Protein AF-A0A376P208-F1 (afdb_monomer)

Solvent-accessible surface area (backbone atoms only — not comparable to full-atom values): 10868 Å² total; per-residue (Å²): 115,68,73,57,64,69,42,34,62,59,50,46,54,49,55,78,73,47,80,92,66,58,23,68,61,49,46,53,47,36,65,74,56,31,66,88,78,53,84,79,88,70,86,62,59,67,69,61,49,51,53,49,56,53,51,36,70,70,42,59,77,51,67,68,76,60,43,65,90,49,58,67,72,58,40,51,55,42,50,53,48,51,52,49,48,54,48,31,58,74,77,42,53,86,48,43,67,65,61,67,67,51,94,70,92,76,79,82,62,84,29,73,69,35,52,54,50,47,45,51,54,34,43,74,70,67,42,42,56,74,91,46,49,66,56,27,52,53,43,24,71,75,36,75,85,40,65,64,36,51,50,41,31,54,46,31,39,39,48,59,68,44,43,78,85,38,46,68,61,53,52,51,50,42,69,76,54,52,78,81,76,77,78,125

Secondary structure (DSSP, 8-state):
-HHHHHHHHHHHHHHHH-TT--HHHHHHHHHHHTTTTSPP-SSS-HHHHHHHHHHHHH--SS-GGGGTTS-HHHHHHHHHHHHHHHHHHHH-GGGHHHHHTS-------S-HHHHHHHHHHHHHTT---GGGHHHHHHHHHH-TT-HHHHHHHHHHHIIIIITTTTHHHHHHHHHHS-GGGS--

InterPro domains:
  IPR059986 DjlB/C, second domain [PF27158] (1-58)

Organism: Escherichia coli (NCBI:txid562)

Foldseek 3Di:
DVVLLVCLVVVVVVVLPDAPDFLVVVVVSCVVSVLPNDDDPPSDDPVSSVVVVVVSVVGALFDLVLCPVDPPVLSRVQSVLSVVLVVCVVPPLVCNVVSVVPPDDHDDRPGLSNLLVCLVSCLVVLAADPVSLVVLVVQCVVCVVDPSSVVSNQSNCVNVVVVVVCVVVVVVVCVVPPPVVPPD

Mean predicted aligned error: 6.66 Å

pLDDT: mean 88.18, std 10.85, range [30.14, 96.38]

Nearest PDB structures (foldseek):
  4abn-assembly1_A  TM=3.970E-01  e=8.797E+00  Mus musculus
  7pua-assembly1_F2  TM=3.066E-01  e=9.280E+00  Trypanosoma brucei brucei

Radius of gyration: 20.9 Å; Cα contacts (8 Å, |Δi|>4): 126; chains: 1; bounding box: 46×44×60 Å

Sequence (184 aa):
MEDIDELRWSLCTIAMNTAHLSFECVVLLAERLRWLQEENTGEIDEEELESFLYAIAKGNVFNFQTILHLPVAVQNDTIDFYQMFARIWSSHPEWLTLYLAQHRAVIIPDDAKLHRNLLRWYSASRMGIPDLLDYARSWREAEPDNEDARYYEYAQRVYCGEGESLLAELCDYWREYPSTRRML

Structure (mmCIF, N/CA/C/O backbone):
data_AF-A0A376P208-F1
#
_entry.id   AF-A0A376P208-F1
#
loop_
_atom_site.group_PDB
_atom_site.id
_atom_site.type_symbol
_atom_site.label_atom_id
_atom_site.label_alt_id
_atom_site.label_comp_id
_atom_site.label_asym_id
_atom_site.label_entity_id
_atom_site.label_seq_id
_atom_site.pdbx_PDB_ins_code
_atom_site.Cartn_x
_atom_site.Cartn_y
_atom_site.Cartn_z
_atom_site.occupancy
_atom_site.B_iso_or_equiv
_atom_site.auth_seq_id
_atom_site.auth_comp_id
_atom_site.auth_asym_id
_atom_site.auth_atom_id
_atom_site.pdbx_PDB_model_num
ATOM 1 N N . MET A 1 1 ? -27.957 3.290 26.872 1.00 58.00 1 MET A N 1
ATOM 2 C CA . MET A 1 1 ? -27.159 4.416 26.337 1.00 58.00 1 MET A CA 1
ATOM 3 C C . MET A 1 1 ? -25.967 4.662 27.254 1.00 58.00 1 MET A C 1
ATOM 5 O O . MET A 1 1 ? -24.895 4.835 26.709 1.00 58.00 1 MET A O 1
ATOM 9 N N . GLU A 1 2 ? -26.121 4.500 28.580 1.00 60.69 2 GLU A N 1
ATOM 10 C CA . GLU A 1 2 ? -25.008 4.405 29.554 1.00 60.69 2 GLU A CA 1
ATOM 11 C C . GLU A 1 2 ? -23.961 3.325 29.212 1.00 60.69 2 GLU A C 1
ATOM 13 O O . GLU A 1 2 ? -22.779 3.638 29.179 1.00 60.69 2 GLU A O 1
ATOM 18 N N . ASP A 1 3 ? -24.363 2.106 28.823 1.00 62.97 3 ASP A N 1
ATOM 19 C CA . ASP A 1 3 ? -23.399 1.030 28.495 1.00 62.97 3 ASP A CA 1
ATOM 20 C C . ASP A 1 3 ? -22.423 1.369 27.344 1.00 62.97 3 ASP A C 1
ATOM 22 O O . ASP A 1 3 ? -21.340 0.797 27.240 1.00 62.97 3 ASP A O 1
ATOM 26 N N . ILE A 1 4 ? -22.807 2.279 26.437 1.00 68.81 4 ILE A N 1
ATOM 27 C CA . ILE A 1 4 ? -21.959 2.702 25.307 1.00 68.81 4 ILE A CA 1
ATOM 28 C C . ILE A 1 4 ? -20.931 3.741 25.767 1.00 68.81 4 ILE A C 1
ATOM 30 O O . ILE A 1 4 ? -19.808 3.741 25.264 1.00 68.81 4 ILE A O 1
ATOM 34 N N . ASP A 1 5 ? -21.298 4.596 26.724 1.00 69.69 5 ASP A N 1
ATOM 35 C CA . ASP A 1 5 ? -20.376 5.560 27.325 1.00 69.69 5 ASP A CA 1
ATOM 36 C C . ASP A 1 5 ? -19.294 4.838 28.140 1.00 69.69 5 ASP A C 1
ATOM 38 O O . ASP A 1 5 ? -18.122 5.188 28.023 1.00 69.69 5 ASP A O 1
ATOM 42 N N . GLU A 1 6 ? -19.654 3.771 28.865 1.00 77.06 6 GLU A N 1
ATOM 43 C CA . GLU A 1 6 ? -18.699 2.945 29.625 1.00 77.06 6 GLU A CA 1
ATOM 44 C C . GLU A 1 6 ? -17.670 2.233 28.729 1.00 77.06 6 GLU A C 1
ATOM 46 O O . GLU A 1 6 ? -16.514 2.038 29.109 1.00 77.06 6 GLU A O 1
ATOM 51 N N . LEU A 1 7 ? -18.071 1.837 27.518 1.00 85.06 7 LEU A N 1
ATOM 52 C CA . LEU A 1 7 ? -17.200 1.101 26.600 1.00 85.06 7 LEU A CA 1
ATOM 53 C C . LEU A 1 7 ? -16.399 2.002 25.648 1.00 85.06 7 LEU A C 1
ATOM 55 O O . LEU A 1 7 ? -15.516 1.505 24.950 1.00 85.06 7 LEU A O 1
ATOM 59 N N . ARG A 1 8 ? -16.671 3.313 25.603 1.00 88.94 8 ARG A N 1
ATOM 60 C CA . ARG A 1 8 ? -16.064 4.245 24.637 1.00 88.94 8 ARG A CA 1
ATOM 61 C C . ARG A 1 8 ? -14.540 4.207 24.675 1.00 88.94 8 ARG A C 1
ATOM 63 O O . ARG A 1 8 ? -13.906 3.906 23.660 1.00 88.94 8 ARG A O 1
ATOM 70 N N . TRP A 1 9 ? -13.974 4.544 25.829 1.00 89.69 9 TRP A N 1
ATOM 71 C CA . TRP A 1 9 ? -12.533 4.710 25.998 1.00 89.69 9 TRP A CA 1
ATOM 72 C C . TRP A 1 9 ? -11.829 3.366 26.154 1.00 89.69 9 TRP A C 1
ATOM 74 O O . TRP A 1 9 ? -10.757 3.176 25.588 1.00 89.69 9 TRP A O 1
ATOM 84 N N . SER A 1 10 ? -12.476 2.374 26.772 1.00 89.88 10 SER A N 1
ATOM 85 C CA . SER A 1 10 ? -11.935 1.010 26.832 1.00 89.88 10 SER A CA 1
ATOM 86 C C . SER A 1 10 ? -11.779 0.377 25.443 1.00 89.88 10 SER A C 1
ATOM 88 O O . SER A 1 10 ? -10.732 -0.203 25.150 1.00 89.88 10 SER A O 1
ATOM 90 N N . LEU A 1 11 ? -12.756 0.538 24.544 1.00 91.44 11 LEU A N 1
ATOM 91 C CA . LEU A 1 11 ? -12.635 0.087 23.154 1.00 91.44 11 LEU A CA 1
ATOM 92 C C . LEU A 1 11 ? -11.614 0.908 22.359 1.00 91.44 11 LEU A C 1
ATOM 94 O O . LEU A 1 11 ? -10.951 0.339 21.492 1.00 91.44 11 LEU A O 1
ATOM 98 N N . CYS A 1 12 ? -11.447 2.200 22.661 1.00 92.12 12 CYS A N 1
ATOM 99 C CA . CYS A 1 12 ? -10.387 3.021 22.069 1.00 92.12 12 CYS A CA 1
ATOM 100 C C . CYS A 1 12 ? -9.005 2.486 22.454 1.00 92.12 12 CYS A C 1
ATOM 102 O O . CYS A 1 12 ? -8.192 2.194 21.579 1.00 92.12 12 CYS A O 1
ATOM 104 N N . THR A 1 13 ? -8.776 2.236 23.743 1.00 91.38 13 THR A N 1
ATOM 105 C CA . THR A 1 13 ? -7.539 1.633 24.253 1.00 91.38 13 THR A CA 1
ATOM 106 C C . THR A 1 13 ? -7.279 0.268 23.621 1.00 91.38 13 THR A C 1
ATOM 108 O O . THR A 1 13 ? -6.153 -0.021 23.218 1.00 91.38 13 THR A O 1
ATOM 111 N N . ILE A 1 14 ? -8.303 -0.578 23.472 1.00 92.81 14 ILE A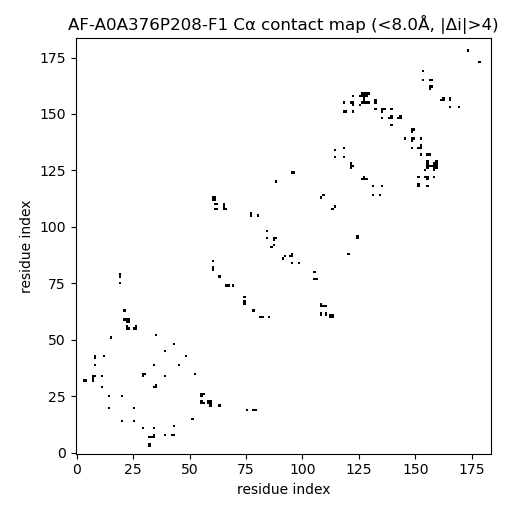 N 1
ATOM 112 C CA . ILE A 1 14 ? -8.154 -1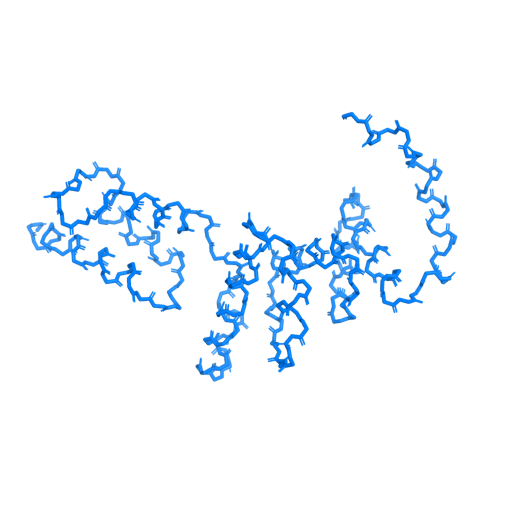.865 22.778 1.00 92.81 14 ILE A CA 1
ATOM 113 C C . ILE A 1 14 ? -7.754 -1.640 21.317 1.00 92.81 14 ILE A C 1
ATOM 115 O O . ILE A 1 14 ? -6.808 -2.270 20.849 1.00 92.81 14 ILE A O 1
ATOM 119 N N . ALA A 1 15 ? -8.424 -0.735 20.602 1.00 93.38 15 ALA A N 1
ATOM 120 C CA . ALA A 1 15 ? -8.127 -0.455 19.200 1.00 93.38 15 ALA A CA 1
ATOM 121 C C . ALA A 1 15 ? -6.699 0.085 19.001 1.00 93.38 15 ALA A C 1
ATOM 123 O O . ALA A 1 15 ? -6.013 -0.368 18.088 1.00 93.38 15 ALA A O 1
ATOM 124 N N . MET A 1 16 ? -6.227 0.975 19.881 1.00 91.69 16 MET A N 1
ATOM 125 C CA . MET A 1 16 ? -4.859 1.517 19.859 1.00 91.69 16 MET A CA 1
ATOM 126 C C . MET A 1 16 ? -3.788 0.437 20.053 1.00 91.69 16 MET A C 1
ATOM 128 O O . MET A 1 16 ? -2.702 0.529 19.487 1.00 91.69 16 MET A O 1
ATOM 132 N N . ASN A 1 17 ? -4.099 -0.602 20.831 1.00 90.69 17 ASN A N 1
ATOM 133 C CA . ASN A 1 17 ? -3.158 -1.667 21.181 1.00 90.69 17 ASN A CA 1
ATOM 134 C C . ASN A 1 17 ? -3.305 -2.936 20.328 1.00 90.69 17 ASN A C 1
ATOM 136 O O . ASN A 1 17 ? -2.573 -3.907 20.532 1.00 90.69 17 ASN A O 1
ATOM 140 N N . THR A 1 18 ? -4.245 -2.962 19.381 1.00 90.88 18 THR A N 1
ATOM 141 C CA . THR A 1 18 ? -4.492 -4.140 18.543 1.00 90.88 18 THR A CA 1
ATOM 142 C C . THR A 1 18 ? -3.807 -3.988 17.190 1.00 90.88 18 THR A C 1
ATOM 144 O O . THR A 1 18 ? -4.085 -3.066 16.426 1.00 90.88 18 THR A O 1
ATOM 147 N N . ALA A 1 19 ? -2.927 -4.936 16.869 1.00 87.25 19 ALA A N 1
ATOM 148 C CA . ALA A 1 19 ? -2.284 -5.010 15.563 1.00 87.25 19 ALA A CA 1
ATOM 149 C C . ALA A 1 19 ? -3.252 -5.507 14.471 1.00 87.25 19 ALA A C 1
ATOM 151 O O . ALA A 1 19 ? -4.254 -6.162 14.754 1.00 87.25 19 ALA A O 1
ATOM 152 N N . HIS A 1 20 ? -2.924 -5.208 13.210 1.00 88.19 20 HIS A N 1
ATOM 153 C CA . HIS A 1 20 ? -3.614 -5.733 12.018 1.00 88.19 20 HIS A CA 1
ATOM 154 C C . HIS A 1 20 ? -5.111 -5.380 11.908 1.00 88.19 20 HIS A C 1
ATOM 156 O O . HIS A 1 20 ? -5.851 -6.034 11.172 1.00 88.19 20 HIS A O 1
ATOM 162 N N . LEU A 1 21 ? -5.571 -4.322 12.584 1.00 87.69 21 LEU A N 1
ATOM 163 C CA . LEU A 1 21 ? -6.924 -3.796 12.392 1.00 87.69 21 LEU A CA 1
ATOM 164 C C . LEU A 1 21 ? -7.029 -2.988 11.098 1.00 87.69 21 LEU A C 1
ATOM 166 O O . LEU A 1 21 ? -6.190 -2.136 10.813 1.00 87.69 21 LEU A O 1
ATOM 170 N N . SER A 1 22 ? -8.111 -3.206 10.346 1.00 88.75 22 SER A N 1
ATOM 171 C CA . SER A 1 22 ? -8.463 -2.309 9.246 1.00 88.75 22 SER A CA 1
ATOM 172 C C . SER A 1 22 ? -8.861 -0.947 9.806 1.00 88.75 22 SER A C 1
ATOM 174 O O . SER A 1 22 ? -9.818 -0.846 10.578 1.00 88.75 22 SER A O 1
ATOM 176 N N . PHE A 1 23 ? -8.183 0.111 9.363 1.00 91.50 23 PHE A N 1
ATOM 177 C CA . PHE A 1 23 ? -8.507 1.479 9.762 1.00 91.50 23 PHE A CA 1
ATOM 178 C C . PHE A 1 23 ? -9.924 1.891 9.364 1.00 91.50 23 PHE A C 1
ATOM 180 O O . PHE A 1 23 ? -10.530 2.674 10.075 1.00 91.50 23 PHE A O 1
ATOM 187 N N . GLU A 1 24 ? -10.508 1.316 8.313 1.00 90.06 24 GLU A N 1
ATOM 188 C CA . GLU A 1 24 ? -11.918 1.551 7.964 1.00 90.06 24 GLU A CA 1
ATOM 189 C C . GLU A 1 24 ? -12.860 1.087 9.083 1.00 90.06 24 GLU A C 1
ATOM 191 O O . GLU A 1 24 ? -13.799 1.792 9.449 1.00 90.06 24 GLU A O 1
ATOM 196 N N . CYS A 1 25 ? -12.584 -0.077 9.679 1.00 90.88 25 CYS A N 1
ATOM 197 C CA . CYS A 1 25 ? -13.355 -0.576 10.815 1.00 90.88 25 CYS A CA 1
ATOM 198 C C . CYS A 1 25 ? -13.152 0.303 12.052 1.00 90.88 25 CYS A C 1
ATOM 200 O O . CYS A 1 25 ? -14.108 0.562 12.782 1.00 90.88 25 CYS A O 1
ATOM 202 N N . VAL A 1 26 ? -11.925 0.778 12.275 1.00 93.12 26 VAL A N 1
ATOM 203 C CA . VAL A 1 26 ? -11.610 1.652 13.411 1.00 93.12 26 VAL A CA 1
ATOM 204 C C . VAL A 1 26 ? -12.233 3.037 13.244 1.00 93.12 26 VAL A C 1
ATOM 206 O O . VAL A 1 26 ? -12.763 3.564 14.210 1.00 93.12 26 VAL A O 1
ATOM 209 N N . VAL A 1 27 ? -12.259 3.602 12.036 1.00 92.69 27 VAL A N 1
ATOM 210 C CA . VAL A 1 27 ? -12.950 4.866 11.738 1.00 92.69 27 VAL A CA 1
ATOM 211 C C . VAL A 1 27 ? -14.446 4.731 12.010 1.00 92.69 27 VAL A C 1
ATOM 213 O O . VAL A 1 27 ? -15.010 5.567 12.710 1.00 92.69 27 VAL A O 1
ATOM 216 N N . LEU A 1 28 ? -15.082 3.646 11.555 1.00 92.00 28 LEU A N 1
ATOM 217 C CA . LEU A 1 28 ? -16.490 3.383 11.872 1.00 92.00 28 LEU A CA 1
ATOM 218 C C . LEU A 1 28 ? -16.725 3.290 13.385 1.00 92.00 28 LEU A C 1
ATOM 220 O O . LEU A 1 28 ? -17.726 3.801 13.888 1.00 92.00 28 LEU A O 1
ATOM 224 N N . LEU A 1 29 ? -15.813 2.649 14.117 1.00 92.19 29 LEU A N 1
ATOM 225 C CA . LEU A 1 29 ? -15.883 2.563 15.572 1.00 92.19 29 LEU A CA 1
ATOM 226 C C . LEU A 1 29 ? -15.720 3.948 16.221 1.00 92.19 29 LEU A C 1
ATOM 228 O O . LEU A 1 29 ? -16.531 4.312 17.070 1.00 92.19 29 LEU A O 1
ATOM 232 N N . ALA A 1 30 ? -14.748 4.739 15.763 1.00 92.00 30 ALA A N 1
ATOM 233 C CA . ALA A 1 30 ? -14.466 6.091 16.234 1.00 92.00 30 ALA A CA 1
ATOM 234 C C . ALA A 1 30 ? -15.650 7.040 16.025 1.00 92.00 30 ALA A C 1
ATOM 236 O O . ALA A 1 30 ? -16.000 7.800 16.925 1.00 92.00 30 ALA A O 1
ATOM 237 N N . GLU A 1 31 ? -16.312 6.967 14.868 1.00 91.38 31 GLU A N 1
ATOM 238 C CA . GLU A 1 31 ? -17.515 7.744 14.565 1.00 91.38 31 GLU A CA 1
ATOM 239 C C . GLU A 1 31 ? -18.691 7.342 15.459 1.00 91.38 31 GLU A C 1
ATOM 241 O O . GLU A 1 31 ? -19.412 8.194 15.981 1.00 91.38 31 GLU A O 1
ATOM 246 N N . ARG A 1 32 ? -18.898 6.034 15.653 1.00 90.75 32 ARG A N 1
ATOM 247 C CA . ARG A 1 32 ? -20.017 5.509 16.450 1.00 90.75 32 ARG A CA 1
ATOM 248 C C . ARG A 1 32 ? -19.848 5.777 17.937 1.00 90.75 32 ARG A C 1
ATOM 250 O O . ARG A 1 32 ? -20.842 6.051 18.606 1.00 90.75 32 ARG A O 1
ATOM 257 N N . LEU A 1 33 ? -18.615 5.716 18.431 1.00 90.69 33 LEU A N 1
ATOM 258 C CA . LEU A 1 33 ? -18.261 5.997 19.819 1.00 90.69 33 LEU A CA 1
ATOM 259 C C . LEU A 1 33 ? -17.903 7.465 20.059 1.00 90.69 33 LEU A C 1
ATOM 261 O O . LEU A 1 33 ? -17.729 7.846 21.208 1.00 90.69 33 LEU A O 1
ATOM 265 N N . ARG A 1 34 ? -17.867 8.297 19.015 1.00 90.00 34 ARG A N 1
ATOM 266 C CA . ARG A 1 34 ? -17.609 9.741 19.084 1.00 90.00 34 ARG A CA 1
ATOM 267 C C . ARG A 1 34 ? -16.262 10.131 19.698 1.00 90.00 34 ARG A C 1
ATOM 269 O O . ARG A 1 34 ? -16.174 11.116 20.425 1.00 90.00 34 ARG A O 1
ATOM 276 N N . TRP A 1 35 ? -15.198 9.396 19.375 1.00 90.69 35 TRP A N 1
ATOM 277 C CA . TRP A 1 35 ? -13.853 9.661 19.914 1.00 90.69 35 TRP A CA 1
ATOM 278 C C . TRP A 1 35 ? -13.300 11.054 19.563 1.00 90.69 35 TRP A C 1
ATOM 280 O O . TRP A 1 35 ? -12.426 11.543 20.262 1.00 90.69 35 TRP A O 1
ATOM 290 N N . LEU A 1 36 ? -13.809 11.695 18.501 1.00 81.81 36 LEU A N 1
ATOM 291 C CA . LEU A 1 36 ? -13.425 13.055 18.091 1.00 81.81 36 LEU A CA 1
ATOM 292 C C . LEU A 1 36 ? -14.277 14.164 18.725 1.00 81.81 36 LEU A C 1
ATOM 294 O O . LEU A 1 36 ? -13.884 15.325 18.667 1.00 81.81 36 LEU A O 1
ATOM 298 N N . GLN A 1 37 ? -15.480 13.849 19.217 1.00 79.56 37 GLN A N 1
ATOM 299 C CA . GLN A 1 37 ? -16.433 14.865 19.685 1.00 79.56 37 GLN A CA 1
ATOM 300 C C . GLN A 1 37 ? -16.562 14.931 21.206 1.00 79.56 37 GLN A C 1
ATOM 302 O O . GLN A 1 37 ? -16.989 15.963 21.716 1.00 79.56 37 GLN A O 1
ATOM 307 N N . GLU A 1 38 ? -16.243 13.850 21.913 1.00 77.50 38 GLU A N 1
ATOM 308 C CA . GLU A 1 38 ? -16.326 13.791 23.372 1.00 77.50 38 GLU A CA 1
ATOM 309 C C . GLU A 1 38 ? -14.960 14.087 23.997 1.00 77.50 38 GLU A C 1
ATOM 311 O O . GLU A 1 38 ? -13.937 13.592 23.522 1.00 77.50 38 GLU A O 1
ATOM 316 N N . GLU A 1 39 ? -14.946 14.877 25.075 1.00 74.44 39 GLU A N 1
ATOM 317 C CA . GLU A 1 39 ? -13.720 15.133 25.832 1.00 74.44 39 GLU A CA 1
ATOM 318 C C . GLU A 1 39 ? -13.210 13.830 26.451 1.00 74.44 39 GLU A C 1
ATOM 320 O O . GLU A 1 39 ? -13.932 13.113 27.152 1.00 74.44 39 GLU A O 1
ATOM 325 N N . ASN A 1 40 ? -11.940 13.535 26.186 1.00 73.31 40 ASN A N 1
ATOM 326 C CA . ASN A 1 40 ? -11.231 12.455 26.844 1.00 73.31 40 ASN A CA 1
ATOM 327 C C . ASN A 1 40 ? -11.220 12.716 28.356 1.00 73.31 40 ASN A C 1
ATOM 329 O O . ASN A 1 40 ? -10.717 13.734 28.827 1.00 73.31 40 ASN A O 1
ATOM 333 N N . THR A 1 41 ? -11.764 11.778 29.128 1.00 74.75 41 THR A N 1
ATOM 334 C CA . THR A 1 41 ? -11.917 11.863 30.590 1.00 74.75 41 THR A CA 1
ATOM 335 C C . THR A 1 41 ? -10.597 11.681 31.353 1.00 74.75 41 THR A C 1
ATOM 337 O O . THR A 1 41 ? -10.606 11.503 32.571 1.00 74.75 41 THR A O 1
ATOM 340 N N . GLY A 1 42 ? -9.457 11.738 30.654 1.00 74.12 42 GLY A N 1
ATOM 341 C CA . GLY A 1 42 ? -8.118 11.479 31.185 1.00 74.12 42 GLY A CA 1
ATOM 342 C C . GLY A 1 42 ? -7.745 9.994 31.213 1.00 74.12 42 GLY A C 1
ATOM 343 O O . GLY A 1 42 ? -6.801 9.621 31.905 1.00 74.12 42 GLY A O 1
ATOM 344 N N . GLU A 1 43 ? -8.489 9.140 30.500 1.00 78.12 43 GLU A N 1
ATOM 345 C CA . GLU A 1 43 ? -8.227 7.694 30.427 1.00 78.12 43 GLU A CA 1
ATOM 346 C C . GLU A 1 43 ? -7.106 7.338 29.446 1.00 78.12 43 GLU A C 1
ATOM 348 O O . GLU A 1 43 ? -6.439 6.316 29.613 1.00 78.12 43 GLU A O 1
ATOM 353 N N . ILE A 1 44 ? -6.900 8.180 28.434 1.00 84.94 44 ILE A N 1
ATOM 354 C CA . ILE A 1 44 ? -5.896 8.005 27.380 1.00 84.94 44 ILE A CA 1
ATOM 355 C C . ILE A 1 44 ? -5.026 9.263 27.344 1.00 84.94 44 ILE A C 1
ATOM 357 O O . ILE A 1 44 ? -5.511 10.356 27.634 1.00 84.94 44 ILE A O 1
ATOM 361 N N . ASP A 1 45 ? -3.749 9.133 27.006 1.00 88.81 45 ASP A N 1
ATOM 362 C CA . ASP A 1 45 ? -2.918 10.302 26.728 1.00 88.81 45 ASP A CA 1
ATOM 363 C C . ASP A 1 45 ? -3.429 11.048 25.476 1.00 88.81 45 ASP A C 1
ATOM 365 O O . ASP A 1 45 ? -3.793 10.430 24.474 1.00 88.81 45 ASP A O 1
ATOM 369 N N . GLU A 1 46 ? -3.517 12.379 25.544 1.00 87.25 46 GLU A N 1
ATOM 370 C CA . GLU A 1 46 ? -4.113 13.192 24.473 1.00 87.25 46 GLU A CA 1
ATOM 371 C C . GLU A 1 46 ? -3.264 13.163 23.193 1.00 87.25 46 GLU A C 1
ATOM 373 O O . GLU A 1 46 ? -3.815 13.036 22.100 1.00 87.25 46 GLU A O 1
ATOM 378 N N . GLU A 1 47 ? -1.933 13.174 23.317 1.00 88.69 47 GLU A N 1
ATOM 379 C CA . GLU A 1 47 ? -1.019 13.102 22.172 1.00 88.69 47 GLU A CA 1
ATOM 380 C C . GLU A 1 47 ? -1.093 11.721 21.502 1.00 88.69 47 GLU A C 1
ATOM 382 O O . GLU A 1 47 ? -1.143 11.615 20.270 1.00 88.69 47 GLU A O 1
ATOM 387 N N . GLU A 1 48 ? -1.161 10.649 22.296 1.00 90.25 48 GLU A N 1
ATOM 388 C CA . GLU A 1 48 ? -1.360 9.293 21.776 1.00 90.25 48 GLU A CA 1
ATOM 389 C C . GLU A 1 48 ? -2.701 9.150 21.043 1.00 90.25 48 GLU A C 1
ATOM 391 O O . GLU A 1 48 ? -2.750 8.559 19.956 1.00 90.25 48 GLU A O 1
ATOM 396 N N . LEU A 1 49 ? -3.779 9.711 21.600 1.00 91.00 49 LEU A N 1
ATOM 397 C CA . LEU A 1 49 ? -5.104 9.689 20.986 1.00 91.00 49 LEU A CA 1
ATOM 398 C C . LEU A 1 49 ? -5.125 10.476 19.670 1.00 91.00 49 LEU A C 1
ATOM 400 O O . LEU A 1 49 ? -5.605 9.961 18.659 1.00 91.00 49 LEU A O 1
ATOM 404 N N . GLU A 1 50 ? -4.575 11.690 19.643 1.00 90.12 50 GLU A N 1
ATOM 405 C CA . GLU A 1 50 ? -4.487 12.506 18.427 1.00 90.12 50 GLU A CA 1
ATOM 406 C C . GLU A 1 50 ? -3.675 11.809 17.331 1.00 90.12 50 GLU A C 1
ATOM 408 O O . GLU A 1 50 ? -4.112 11.734 16.178 1.00 90.12 50 GLU A O 1
ATOM 413 N N . SER A 1 51 ? -2.518 11.244 17.686 1.00 89.81 51 SER A N 1
ATOM 414 C CA . SER A 1 51 ? -1.660 10.494 16.765 1.00 89.81 51 SER A CA 1
ATOM 415 C C . SER A 1 51 ? -2.385 9.281 16.179 1.00 89.81 51 SER A C 1
ATOM 417 O O . SER A 1 51 ? -2.336 9.036 14.967 1.00 89.81 51 SER A O 1
ATOM 419 N N . PHE A 1 52 ? -3.127 8.549 17.013 1.00 91.25 52 PHE A N 1
ATOM 420 C CA . PHE A 1 52 ? -3.933 7.413 16.584 1.00 91.25 52 PHE A CA 1
ATOM 421 C C . PHE A 1 52 ? -5.075 7.829 15.648 1.00 91.25 52 PHE A C 1
ATOM 423 O O . PHE A 1 52 ? -5.224 7.251 14.568 1.00 91.25 52 PHE A O 1
ATOM 430 N N . LEU A 1 53 ? -5.845 8.858 16.010 1.00 91.44 53 LEU A N 1
ATOM 431 C CA . LEU A 1 53 ? -6.943 9.379 15.191 1.00 91.44 53 LEU A CA 1
ATOM 432 C C . LEU A 1 53 ? -6.436 9.908 13.841 1.00 91.44 53 LEU A C 1
ATOM 434 O O . LEU A 1 53 ? -7.045 9.654 12.798 1.00 91.44 53 LEU A O 1
ATOM 438 N N . TYR A 1 54 ? -5.278 10.570 13.833 1.00 89.88 54 TYR A N 1
ATOM 439 C CA . TYR A 1 54 ? -4.606 10.991 12.608 1.00 89.88 54 TYR A CA 1
ATOM 440 C C . TYR A 1 54 ? -4.190 9.793 11.740 1.00 89.88 54 TYR A C 1
ATOM 442 O O . TYR A 1 54 ? -4.399 9.797 10.522 1.00 89.88 54 TYR A O 1
ATOM 450 N N . ALA A 1 55 ? -3.636 8.741 12.349 1.00 88.56 55 ALA A N 1
ATOM 451 C CA . ALA A 1 55 ? -3.217 7.537 11.638 1.00 88.56 55 ALA A CA 1
ATOM 452 C C . ALA A 1 55 ? -4.400 6.813 10.976 1.00 88.56 55 ALA A C 1
ATOM 454 O O . ALA A 1 55 ? -4.319 6.489 9.788 1.00 88.56 55 ALA A O 1
ATOM 455 N N . ILE A 1 56 ? -5.514 6.612 11.690 1.00 91.12 56 ILE A N 1
ATOM 456 C CA . ILE A 1 56 ? -6.696 5.945 11.120 1.00 91.12 56 ILE A CA 1
ATOM 457 C C . ILE A 1 56 ? -7.364 6.793 10.032 1.00 91.12 56 ILE A C 1
ATOM 459 O O . ILE A 1 56 ? -7.834 6.239 9.038 1.00 91.12 56 ILE A O 1
ATOM 463 N N . ALA A 1 57 ? -7.328 8.127 10.149 1.00 88.62 57 ALA A N 1
ATOM 464 C CA . ALA A 1 57 ? -7.847 9.043 9.132 1.00 88.62 57 ALA A CA 1
ATOM 465 C C . ALA A 1 57 ? -7.033 9.008 7.826 1.00 88.62 57 ALA A C 1
ATOM 467 O O . ALA A 1 57 ? -7.592 9.164 6.740 1.00 88.62 57 ALA A O 1
ATOM 468 N N . LYS A 1 58 ? -5.720 8.743 7.900 1.00 87.44 58 LYS A N 1
ATOM 469 C CA . LYS A 1 58 ? -4.870 8.505 6.715 1.00 87.44 58 LYS A CA 1
ATOM 470 C C . LYS A 1 58 ? -5.276 7.229 5.956 1.00 87.44 58 LYS A C 1
ATOM 472 O O . LYS A 1 58 ? -4.991 7.098 4.759 1.00 87.44 58 LYS A O 1
ATOM 477 N N . GLY A 1 59 ? -5.971 6.319 6.638 1.00 90.50 59 GLY A N 1
ATOM 478 C CA . GLY A 1 59 ? -6.485 5.068 6.099 1.00 90.50 59 GLY A CA 1
ATOM 479 C C . GLY A 1 59 ? -5.410 3.999 5.918 1.00 90.50 59 GLY A C 1
ATOM 480 O O . GLY A 1 59 ? -4.210 4.241 6.072 1.00 90.50 59 GLY A O 1
ATOM 481 N N . ASN A 1 60 ? -5.853 2.787 5.580 1.00 92.50 60 ASN A N 1
ATOM 482 C CA . ASN A 1 60 ? -4.943 1.671 5.345 1.00 92.50 60 ASN A CA 1
ATOM 483 C C . ASN A 1 60 ? -3.988 1.971 4.174 1.00 92.50 60 ASN A C 1
ATOM 485 O O . ASN A 1 60 ? -4.322 2.684 3.212 1.00 92.50 60 ASN A O 1
ATOM 489 N N . VAL A 1 61 ? -2.793 1.377 4.244 1.00 93.50 61 VAL A N 1
ATOM 490 C CA . VAL A 1 61 ? -1.792 1.453 3.168 1.00 93.50 61 VAL A CA 1
ATOM 491 C C . VAL A 1 61 ? -2.318 0.786 1.888 1.00 93.50 61 VAL A C 1
ATOM 493 O O . VAL A 1 61 ? -2.033 1.275 0.796 1.00 93.50 61 VAL A O 1
ATOM 496 N N . PHE A 1 62 ? -3.126 -0.268 2.037 1.00 95.75 62 PHE A N 1
ATOM 497 C CA . PHE A 1 62 ? -3.810 -1.002 0.970 1.00 95.75 62 PHE A CA 1
ATOM 498 C C . PHE A 1 62 ? -5.099 -1.655 1.498 1.00 95.75 62 PHE A C 1
ATOM 500 O O . PHE A 1 62 ? -5.288 -1.763 2.712 1.00 95.75 62 PHE A O 1
ATOM 507 N N . ASN A 1 63 ? -5.980 -2.112 0.609 1.00 94.44 63 ASN A N 1
ATOM 508 C CA . ASN A 1 63 ? -7.182 -2.859 0.971 1.00 94.44 63 ASN A CA 1
ATOM 509 C C . ASN A 1 63 ? -6.848 -4.286 1.450 1.00 94.44 63 ASN A C 1
ATOM 511 O O . ASN A 1 63 ? -6.484 -5.146 0.647 1.00 94.44 63 ASN A O 1
ATOM 515 N N . PHE A 1 64 ? -7.055 -4.583 2.738 1.00 94.00 64 PHE A N 1
ATOM 516 C CA . PHE A 1 64 ? -6.770 -5.907 3.318 1.00 94.00 64 PHE A CA 1
ATOM 517 C C . PHE A 1 64 ? -7.627 -7.042 2.734 1.00 94.00 64 PHE A C 1
ATOM 519 O O . PHE A 1 64 ? -7.242 -8.206 2.828 1.00 94.00 64 PHE A O 1
ATOM 526 N N . GLN A 1 65 ? -8.752 -6.746 2.074 1.00 93.81 65 GLN A N 1
ATOM 527 C CA . GLN A 1 65 ? -9.568 -7.778 1.423 1.00 93.81 65 GLN A CA 1
ATOM 528 C C . GLN A 1 65 ? -8.804 -8.530 0.326 1.00 93.81 65 GLN A C 1
ATOM 530 O O . GLN A 1 65 ? -9.052 -9.712 0.093 1.00 93.81 65 GLN A O 1
ATOM 535 N N . THR A 1 66 ? -7.832 -7.865 -0.299 1.00 95.69 66 THR A N 1
ATOM 536 C CA . THR A 1 66 ? -7.018 -8.408 -1.396 1.00 95.69 66 THR A CA 1
ATOM 537 C C . THR A 1 66 ? -6.121 -9.569 -0.954 1.00 95.69 66 THR A C 1
ATOM 539 O O . THR A 1 66 ? -5.722 -10.380 -1.783 1.00 95.69 66 THR A O 1
ATOM 542 N N . ILE A 1 67 ? -5.867 -9.715 0.352 1.00 96.19 67 ILE A N 1
ATOM 543 C CA . ILE A 1 67 ? -5.000 -10.754 0.930 1.00 96.19 67 ILE A CA 1
ATOM 544 C C . ILE A 1 67 ? -5.755 -11.793 1.774 1.00 96.19 67 ILE A C 1
ATOM 546 O O . ILE A 1 67 ? -5.137 -12.738 2.258 1.00 96.19 67 ILE A O 1
ATOM 550 N N . LEU A 1 68 ? -7.082 -11.687 1.928 1.00 94.94 68 LEU A N 1
ATOM 551 C CA . LEU A 1 68 ? -7.868 -12.576 2.809 1.00 94.94 68 LEU A CA 1
ATOM 552 C C . LEU A 1 68 ? -7.793 -14.063 2.440 1.00 94.94 68 LEU A C 1
ATOM 554 O O . LEU A 1 68 ? -8.030 -14.926 3.282 1.00 94.94 68 LEU A O 1
ATOM 558 N N . HIS A 1 69 ? -7.478 -14.363 1.182 1.00 95.12 69 HIS A N 1
ATOM 559 C CA . HIS A 1 69 ? -7.330 -15.726 0.680 1.00 95.12 69 HIS A CA 1
ATOM 560 C C . HIS A 1 69 ? -6.029 -16.409 1.148 1.00 95.12 69 HIS A C 1
ATOM 562 O O . HIS A 1 69 ? -5.867 -17.616 0.964 1.00 95.12 69 HIS A O 1
ATOM 568 N N . LEU A 1 70 ? -5.098 -15.658 1.741 1.00 96.12 70 LEU A N 1
ATOM 569 C CA . LEU A 1 70 ? -3.804 -16.149 2.211 1.00 96.12 70 LEU A CA 1
ATOM 570 C C . LEU A 1 70 ? -3.881 -16.676 3.654 1.00 96.12 70 LEU A C 1
ATOM 572 O O . LEU A 1 70 ? -4.791 -16.316 4.400 1.00 96.12 70 LEU A O 1
ATOM 576 N N . PRO A 1 71 ? -2.910 -17.486 4.114 1.00 96.38 71 PRO A N 1
ATOM 577 C CA . PRO A 1 71 ? -2.809 -17.850 5.527 1.00 96.38 71 PRO A CA 1
ATOM 578 C C . PRO A 1 71 ? -2.634 -16.616 6.424 1.00 96.38 71 PRO A C 1
ATOM 580 O O . PRO A 1 71 ? -1.887 -15.707 6.074 1.00 96.38 71 PRO A O 1
ATOM 583 N N . VAL A 1 72 ? -3.239 -16.616 7.618 1.00 94.81 72 VAL A N 1
ATOM 584 C CA . VAL A 1 72 ? -3.199 -15.475 8.563 1.00 94.81 72 VAL A CA 1
ATOM 585 C C . VAL A 1 72 ? -1.774 -14.990 8.850 1.00 94.81 72 VAL A C 1
ATOM 587 O O . VAL A 1 72 ? -1.522 -13.793 8.861 1.00 94.81 72 VAL A O 1
ATOM 590 N N . ALA A 1 73 ? -0.814 -15.906 9.012 1.00 93.69 73 ALA A N 1
ATOM 591 C CA . ALA A 1 73 ? 0.585 -15.533 9.233 1.00 93.69 73 ALA A CA 1
ATOM 592 C C . ALA A 1 73 ? 1.176 -14.716 8.067 1.00 93.69 73 ALA A C 1
ATOM 594 O O . ALA A 1 73 ? 1.937 -13.781 8.292 1.00 93.69 73 ALA A O 1
ATOM 595 N N . VAL A 1 74 ? 0.794 -15.046 6.829 1.00 95.06 74 VAL A N 1
ATOM 596 C CA . VAL A 1 74 ? 1.226 -14.330 5.622 1.00 95.06 74 VAL A CA 1
ATOM 597 C C . VAL A 1 74 ? 0.502 -12.991 5.504 1.00 95.06 74 VAL A C 1
ATOM 599 O O . VAL A 1 74 ? 1.119 -12.000 5.122 1.00 95.06 74 VAL A O 1
ATOM 602 N N . GLN A 1 75 ? -0.784 -12.940 5.869 1.00 94.88 75 GLN A N 1
ATOM 603 C CA . GLN A 1 75 ? -1.536 -11.686 5.912 1.00 94.88 75 GLN A CA 1
ATOM 604 C C . GLN A 1 75 ? -0.876 -10.688 6.867 1.00 94.88 75 GLN A C 1
ATOM 606 O O . GLN A 1 75 ? -0.554 -9.576 6.458 1.00 94.88 75 GLN A O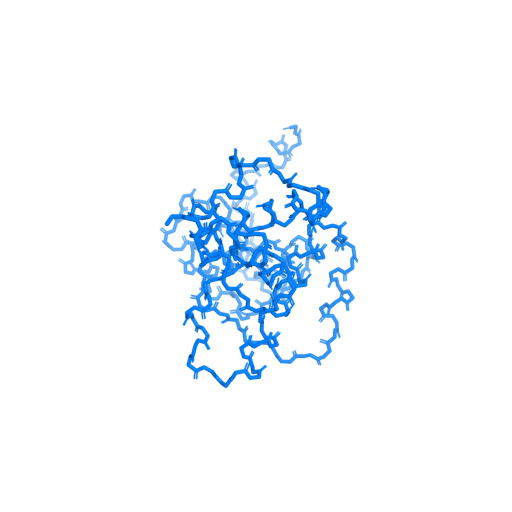 1
ATOM 611 N N . ASN A 1 76 ? -0.604 -11.113 8.104 1.00 93.94 76 ASN A N 1
ATOM 612 C CA . ASN A 1 76 ? -0.007 -10.265 9.131 1.00 93.94 76 ASN A CA 1
ATOM 613 C C . ASN A 1 76 ? 1.380 -9.761 8.716 1.00 93.94 76 ASN A C 1
ATOM 615 O O . ASN A 1 76 ? 1.624 -8.561 8.782 1.00 93.94 76 ASN A O 1
ATOM 619 N N . ASP A 1 77 ? 2.253 -10.636 8.200 1.00 93.69 77 ASP A N 1
ATOM 620 C CA . ASP A 1 77 ? 3.591 -10.216 7.757 1.00 93.69 77 ASP A CA 1
ATOM 621 C C . ASP A 1 77 ? 3.543 -9.251 6.557 1.00 93.69 77 ASP A C 1
ATOM 623 O O . ASP A 1 77 ? 4.347 -8.321 6.470 1.00 93.69 77 ASP A O 1
ATOM 627 N N . THR A 1 78 ? 2.567 -9.422 5.657 1.00 94.75 78 THR A N 1
ATOM 628 C CA . THR A 1 78 ? 2.332 -8.503 4.530 1.00 94.75 78 THR A CA 1
ATOM 629 C C . THR A 1 78 ? 1.855 -7.135 5.024 1.00 94.75 78 THR A C 1
ATOM 631 O O . THR A 1 78 ? 2.344 -6.102 4.562 1.00 94.75 78 THR A O 1
ATOM 634 N N . ILE A 1 79 ? 0.925 -7.109 5.984 1.00 94.50 79 ILE A N 1
ATOM 635 C CA . ILE A 1 79 ? 0.436 -5.870 6.602 1.00 94.50 79 ILE A CA 1
ATOM 636 C C . ILE A 1 79 ? 1.586 -5.146 7.308 1.00 94.50 79 ILE A C 1
ATOM 638 O O . ILE A 1 79 ? 1.816 -3.968 7.027 1.00 94.50 79 ILE A O 1
ATOM 642 N N . ASP A 1 80 ? 2.341 -5.851 8.153 1.00 92.88 80 ASP A N 1
ATOM 643 C CA . ASP A 1 80 ? 3.473 -5.292 8.898 1.00 92.88 80 ASP A CA 1
ATOM 644 C C . ASP A 1 80 ? 4.526 -4.709 7.955 1.00 92.88 80 ASP A C 1
ATOM 646 O O . ASP A 1 80 ? 5.036 -3.609 8.187 1.00 92.88 80 ASP A O 1
ATOM 650 N N . PHE A 1 81 ? 4.814 -5.410 6.853 1.00 94.12 81 PHE A N 1
ATOM 651 C CA . PHE A 1 81 ? 5.758 -4.942 5.849 1.00 94.12 81 PHE A CA 1
ATOM 652 C C . PHE A 1 81 ? 5.333 -3.601 5.247 1.00 94.12 81 PHE A C 1
ATOM 654 O O . PHE A 1 81 ? 6.092 -2.634 5.298 1.00 94.12 81 PHE A O 1
ATOM 661 N N . TYR A 1 82 ? 4.119 -3.504 4.699 1.00 94.25 82 TYR A N 1
ATOM 662 C CA . TYR A 1 82 ? 3.687 -2.276 4.026 1.00 94.25 82 TYR A CA 1
ATOM 663 C C . TYR A 1 82 ? 3.397 -1.129 4.994 1.00 94.25 82 TYR A C 1
ATOM 665 O O . TYR A 1 82 ? 3.627 0.029 4.641 1.00 94.25 82 TYR A O 1
ATOM 673 N N . GLN A 1 83 ? 2.954 -1.418 6.219 1.00 91.88 83 GLN A N 1
ATOM 674 C CA . GLN A 1 83 ? 2.826 -0.407 7.269 1.00 91.88 83 GLN A CA 1
ATOM 675 C C . GLN A 1 83 ? 4.191 0.167 7.657 1.00 91.88 83 GLN A C 1
ATOM 677 O O . GLN A 1 83 ? 4.354 1.390 7.692 1.00 91.88 83 GLN A O 1
ATOM 682 N N . MET A 1 84 ? 5.191 -0.690 7.882 1.00 91.56 84 MET A N 1
ATOM 683 C CA . MET A 1 84 ? 6.551 -0.246 8.181 1.00 91.56 84 MET A CA 1
ATOM 684 C C . MET A 1 84 ? 7.164 0.510 7.002 1.00 91.56 84 MET A C 1
ATOM 686 O O . MET A 1 84 ? 7.732 1.581 7.196 1.00 91.56 84 MET A O 1
ATOM 690 N N . PHE A 1 85 ? 6.989 0.018 5.775 1.00 92.50 85 PHE A N 1
ATOM 691 C CA . PHE A 1 85 ? 7.448 0.694 4.562 1.00 92.50 85 PHE A CA 1
ATOM 692 C C . PHE A 1 85 ? 6.853 2.104 4.469 1.00 92.50 85 PHE A C 1
ATOM 694 O O . PHE A 1 85 ? 7.592 3.081 4.342 1.00 92.50 85 PHE A O 1
ATOM 701 N N . ALA A 1 86 ? 5.530 2.243 4.592 1.00 92.31 86 ALA A N 1
ATOM 702 C CA . ALA A 1 86 ? 4.857 3.538 4.532 1.00 92.31 86 ALA A CA 1
ATOM 703 C C . ALA A 1 86 ? 5.316 4.492 5.649 1.00 92.31 86 ALA A C 1
ATOM 705 O O . ALA A 1 86 ? 5.428 5.703 5.422 1.00 92.31 86 ALA A O 1
ATOM 706 N N . ARG A 1 87 ? 5.606 3.961 6.845 1.00 90.25 87 ARG A N 1
ATOM 707 C CA . ARG A 1 87 ? 6.161 4.723 7.972 1.00 90.25 87 ARG A CA 1
ATOM 708 C C . ARG A 1 87 ? 7.580 5.205 7.680 1.00 90.25 87 ARG A C 1
ATOM 710 O O . ARG A 1 87 ? 7.841 6.396 7.823 1.00 90.25 87 ARG A O 1
ATOM 717 N N . ILE A 1 88 ? 8.463 4.318 7.222 1.00 92.44 88 ILE A N 1
ATOM 718 C CA . ILE A 1 88 ? 9.833 4.658 6.813 1.00 92.44 88 ILE A CA 1
ATOM 719 C C . ILE A 1 88 ? 9.791 5.732 5.733 1.00 92.44 88 ILE A C 1
ATOM 721 O O . ILE A 1 88 ? 10.417 6.769 5.889 1.00 92.44 88 ILE A O 1
ATOM 725 N N . TRP A 1 89 ? 8.979 5.550 4.694 1.00 90.75 89 TRP A N 1
ATOM 726 C CA . TRP A 1 89 ? 8.828 6.544 3.638 1.00 90.75 89 TRP A CA 1
ATOM 727 C C . TRP A 1 89 ? 8.378 7.917 4.161 1.00 90.75 89 TRP A C 1
ATOM 729 O O . TRP A 1 89 ? 8.858 8.947 3.694 1.00 90.75 89 TRP A O 1
ATOM 739 N N . SER A 1 90 ? 7.452 7.940 5.123 1.00 88.81 90 SER A N 1
ATOM 740 C CA . SER A 1 90 ? 6.892 9.189 5.652 1.00 88.81 90 SER A CA 1
ATOM 741 C C . SER A 1 90 ? 7.838 9.919 6.613 1.00 88.81 90 SER A C 1
ATOM 743 O O . SER A 1 90 ? 7.786 11.143 6.676 1.00 88.81 90 SER A O 1
ATOM 745 N N . SER A 1 91 ? 8.664 9.193 7.373 1.00 89.69 91 SER A N 1
ATOM 746 C CA . SER A 1 91 ? 9.450 9.762 8.481 1.00 89.69 91 SER A CA 1
ATOM 747 C C . SER A 1 91 ? 10.963 9.713 8.269 1.00 89.69 91 SER A C 1
ATOM 749 O O . SER A 1 91 ? 11.649 10.657 8.642 1.00 89.69 91 SER A O 1
ATOM 751 N N . HIS A 1 92 ? 11.472 8.630 7.679 1.00 90.88 92 HIS A N 1
ATOM 752 C CA . HIS A 1 92 ? 12.901 8.337 7.519 1.00 90.88 92 HIS A CA 1
ATOM 753 C C . HIS A 1 92 ? 13.189 7.684 6.155 1.00 90.88 92 HIS A C 1
ATOM 755 O O . HIS A 1 92 ? 13.638 6.532 6.103 1.00 90.88 92 HIS A O 1
ATOM 761 N N . PRO A 1 93 ? 12.897 8.356 5.023 1.00 89.19 93 PRO A N 1
ATOM 762 C CA . PRO A 1 93 ? 13.051 7.767 3.691 1.00 89.19 93 PRO A CA 1
ATOM 763 C C . PRO A 1 93 ? 14.490 7.312 3.398 1.00 89.19 93 PRO A C 1
ATOM 765 O O . PRO A 1 93 ? 14.699 6.405 2.594 1.00 89.19 93 PRO A O 1
ATOM 768 N N . GLU A 1 94 ? 15.486 7.875 4.083 1.00 89.19 94 GLU A N 1
ATOM 769 C CA . GLU A 1 94 ? 16.886 7.454 4.038 1.00 89.19 94 GLU A CA 1
ATOM 770 C C . GLU A 1 94 ? 17.114 6.001 4.488 1.00 89.19 94 GLU A C 1
ATOM 772 O O . GLU A 1 94 ? 18.093 5.378 4.078 1.00 89.19 94 GLU A O 1
ATOM 777 N N . TRP A 1 95 ? 16.214 5.427 5.292 1.00 91.56 95 TRP A N 1
ATOM 778 C CA . TRP A 1 95 ? 16.300 4.031 5.735 1.00 91.56 95 TRP A CA 1
ATOM 779 C C . TRP A 1 95 ? 15.663 3.045 4.759 1.00 91.56 95 TRP A C 1
ATOM 781 O O . TRP A 1 95 ? 15.803 1.835 4.946 1.00 91.56 95 TRP A O 1
ATOM 791 N N . LEU A 1 96 ? 14.997 3.521 3.704 1.00 88.75 96 LEU A N 1
ATOM 792 C CA . LEU A 1 96 ? 14.230 2.652 2.818 1.00 88.75 96 LEU A CA 1
ATOM 793 C C . LEU A 1 96 ? 15.103 1.602 2.118 1.00 88.75 96 LEU A C 1
ATOM 795 O O . LEU A 1 96 ? 14.748 0.427 2.095 1.00 88.75 96 LEU A O 1
ATOM 799 N N . THR A 1 97 ? 16.274 1.988 1.610 1.00 87.88 97 THR A N 1
ATOM 800 C CA . THR A 1 97 ? 17.196 1.043 0.958 1.00 87.88 97 THR A CA 1
ATOM 801 C C . THR A 1 97 ? 17.681 -0.037 1.926 1.00 87.88 97 THR A C 1
ATOM 803 O O . THR A 1 97 ? 17.785 -1.200 1.547 1.00 87.88 97 THR A O 1
ATOM 806 N N . LEU A 1 98 ? 17.943 0.323 3.189 1.00 90.12 98 LEU A N 1
ATOM 807 C CA . LEU A 1 98 ? 18.347 -0.639 4.218 1.00 90.12 98 LEU A CA 1
ATOM 808 C C . LEU A 1 98 ? 17.201 -1.594 4.570 1.00 90.12 98 LEU A C 1
ATOM 810 O O . LEU A 1 98 ? 17.427 -2.789 4.748 1.00 90.12 98 LEU A O 1
ATOM 814 N N . TYR A 1 99 ? 15.977 -1.075 4.657 1.00 90.12 99 TYR A N 1
ATOM 815 C CA . TYR A 1 99 ? 14.786 -1.877 4.912 1.00 90.12 99 TYR A CA 1
ATOM 816 C C . TYR A 1 99 ? 14.527 -2.881 3.782 1.00 90.12 99 TYR A C 1
ATOM 818 O O . TYR A 1 99 ? 14.302 -4.060 4.041 1.00 90.12 99 TYR A O 1
ATOM 826 N N . LEU A 1 100 ? 14.650 -2.437 2.531 1.00 86.75 100 LEU A N 1
ATOM 827 C CA . LEU A 1 100 ? 14.448 -3.268 1.344 1.00 86.75 100 LEU A CA 1
ATOM 828 C C . LEU A 1 100 ? 15.568 -4.276 1.077 1.00 86.75 100 LEU A C 1
ATOM 830 O O . LEU A 1 100 ? 15.330 -5.280 0.414 1.00 86.75 100 LEU A O 1
ATOM 834 N N . ALA A 1 101 ? 16.769 -4.056 1.610 1.00 86.75 101 ALA A N 1
ATOM 835 C CA . ALA A 1 101 ? 17.866 -5.017 1.514 1.00 86.75 101 ALA A CA 1
ATOM 836 C C . ALA A 1 101 ? 17.649 -6.279 2.375 1.00 86.75 101 ALA A C 1
ATOM 838 O O . ALA A 1 101 ? 18.411 -7.243 2.263 1.00 86.75 101 ALA A O 1
ATOM 839 N N . GLN A 1 102 ? 16.639 -6.292 3.249 1.00 86.62 102 GLN A N 1
ATOM 840 C CA . GLN A 1 102 ? 16.306 -7.462 4.054 1.00 86.62 102 GLN A CA 1
ATOM 841 C C . GLN A 1 102 ? 15.751 -8.573 3.154 1.00 86.62 102 GLN A C 1
ATOM 843 O O . GLN A 1 102 ? 14.767 -8.379 2.445 1.00 86.62 102 GLN A O 1
ATOM 848 N N . HIS A 1 103 ? 16.370 -9.757 3.195 1.00 75.94 103 HIS A N 1
ATOM 849 C CA . HIS A 1 103 ? 15.934 -10.900 2.393 1.00 75.94 103 HIS A CA 1
ATOM 850 C C . HIS A 1 103 ? 14.575 -11.422 2.884 1.00 75.94 103 HIS A C 1
ATOM 852 O O . HIS A 1 103 ? 14.500 -12.215 3.827 1.00 75.94 103 HIS A O 1
ATOM 858 N N . ARG A 1 104 ? 13.501 -10.979 2.231 1.00 83.06 104 ARG A N 1
ATOM 859 C CA . ARG A 1 104 ? 12.116 -11.321 2.556 1.00 83.06 104 ARG A CA 1
ATOM 860 C C . ARG A 1 104 ? 11.331 -11.592 1.274 1.00 83.06 104 ARG A C 1
ATOM 862 O O . ARG A 1 104 ? 11.473 -10.869 0.295 1.00 83.06 104 ARG A O 1
ATOM 869 N N . ALA A 1 105 ? 10.484 -12.617 1.302 1.00 83.81 105 ALA A N 1
ATOM 870 C CA . ALA A 1 105 ? 9.456 -12.809 0.287 1.00 83.81 105 ALA A CA 1
ATOM 871 C C . ALA A 1 105 ? 8.202 -12.049 0.725 1.00 83.81 105 ALA A C 1
ATOM 873 O O . ALA A 1 105 ? 7.661 -12.333 1.792 1.00 83.81 105 ALA A O 1
ATOM 874 N N . VAL A 1 106 ? 7.766 -11.080 -0.075 1.00 84.25 106 VAL A N 1
ATOM 875 C CA . VAL A 1 106 ? 6.580 -10.265 0.205 1.00 84.25 106 VAL A CA 1
ATOM 876 C C . VAL A 1 106 ? 5.614 -10.402 -0.959 1.00 84.25 106 VAL A C 1
ATOM 878 O O . VAL A 1 106 ? 6.019 -10.350 -2.118 1.00 84.25 106 VAL A O 1
ATOM 881 N N . ILE A 1 107 ? 4.338 -10.590 -0.645 1.00 91.75 107 ILE A N 1
ATOM 882 C CA . ILE A 1 107 ? 3.264 -10.581 -1.637 1.00 91.75 107 ILE A CA 1
ATOM 883 C C . ILE A 1 107 ? 2.914 -9.132 -1.930 1.00 91.75 107 ILE A C 1
ATOM 885 O O . ILE A 1 107 ? 2.821 -8.353 -0.991 1.00 91.75 107 ILE A O 1
ATOM 889 N N . ILE A 1 108 ? 2.687 -8.792 -3.198 1.00 93.88 108 ILE A N 1
ATOM 890 C CA . ILE A 1 108 ? 2.150 -7.490 -3.602 1.00 93.88 108 ILE A CA 1
ATOM 891 C C . ILE A 1 108 ? 0.617 -7.614 -3.667 1.00 93.88 108 ILE A C 1
ATOM 893 O O . ILE A 1 108 ? 0.117 -8.308 -4.554 1.00 93.88 108 ILE A O 1
ATOM 897 N N . PRO A 1 109 ? -0.135 -7.013 -2.721 1.00 95.88 109 PRO A N 1
ATOM 898 C CA . PRO A 1 109 ? -1.592 -6.974 -2.751 1.00 95.88 109 PRO A CA 1
ATOM 899 C C . PRO A 1 109 ? -2.098 -6.304 -4.024 1.00 95.88 109 PRO A C 1
ATOM 901 O O . PRO A 1 109 ? -1.579 -5.253 -4.391 1.00 95.88 109 PRO A O 1
ATOM 904 N N . ASP A 1 110 ? -3.143 -6.865 -4.635 1.00 94.81 110 ASP A N 1
ATOM 905 C CA . ASP A 1 110 ? -3.786 -6.295 -5.823 1.00 94.81 110 ASP A CA 1
ATOM 906 C C . ASP A 1 110 ? -4.618 -5.052 -5.463 1.00 94.81 110 ASP A C 1
ATOM 908 O O . ASP A 1 110 ? -5.843 -5.086 -5.337 1.00 94.81 110 ASP A O 1
ATOM 912 N N . ASP A 1 111 ? -3.921 -3.949 -5.207 1.00 95.69 111 ASP A N 1
ATOM 913 C CA . ASP A 1 111 ? -4.491 -2.680 -4.783 1.00 95.69 111 ASP A CA 1
ATOM 914 C C . ASP A 1 111 ? -3.859 -1.535 -5.583 1.00 95.69 111 ASP A C 1
ATOM 916 O O . ASP A 1 111 ? -2.667 -1.237 -5.480 1.00 95.69 111 ASP A O 1
ATOM 920 N N . ALA A 1 112 ? -4.675 -0.852 -6.389 1.00 93.81 112 ALA A N 1
ATOM 921 C CA . ALA A 1 112 ? -4.193 0.199 -7.282 1.00 93.81 112 ALA A CA 1
ATOM 922 C C . ALA A 1 112 ? -3.535 1.377 -6.538 1.00 93.81 112 ALA A C 1
ATOM 924 O O . ALA A 1 112 ? -2.579 1.969 -7.047 1.00 93.81 112 ALA A O 1
ATOM 925 N N . LYS A 1 113 ? -4.017 1.727 -5.335 1.00 93.75 113 LYS A N 1
ATOM 926 C CA . LYS A 1 113 ? -3.423 2.792 -4.511 1.00 93.75 113 LYS A CA 1
ATOM 927 C C . LYS A 1 113 ? -2.039 2.357 -4.033 1.00 93.75 113 LYS A C 1
ATOM 929 O O . LYS A 1 113 ? -1.098 3.150 -4.108 1.00 93.75 113 LYS A O 1
ATOM 934 N N . LEU A 1 114 ? -1.894 1.107 -3.599 1.00 96.12 114 LEU A N 1
ATOM 935 C CA . LEU A 1 114 ? -0.613 0.536 -3.211 1.00 96.12 114 LEU A CA 1
ATOM 936 C C . LEU A 1 114 ? 0.358 0.487 -4.387 1.00 96.12 114 LEU A C 1
ATOM 938 O O . LEU A 1 114 ? 1.476 0.969 -4.244 1.00 96.12 114 LEU A O 1
ATOM 942 N N . HIS A 1 115 ? -0.054 -0.023 -5.550 1.00 96.25 115 HIS A N 1
ATOM 943 C CA . HIS A 1 115 ? 0.811 -0.096 -6.731 1.00 96.25 115 HIS A CA 1
ATOM 944 C C . HIS A 1 115 ? 1.363 1.282 -7.108 1.00 96.25 115 HIS A C 1
ATOM 946 O O . HIS A 1 115 ? 2.570 1.438 -7.277 1.00 96.25 115 HIS A O 1
ATOM 952 N N . ARG A 1 116 ? 0.510 2.313 -7.147 1.00 95.31 116 ARG A N 1
ATOM 953 C CA . ARG A 1 116 ? 0.928 3.702 -7.416 1.00 95.31 116 ARG A CA 1
ATOM 954 C C . ARG A 1 116 ? 1.917 4.218 -6.372 1.00 95.31 116 ARG A C 1
ATOM 956 O O . ARG A 1 116 ? 2.914 4.848 -6.722 1.00 95.31 116 ARG A O 1
ATOM 963 N N . ASN A 1 117 ? 1.665 3.934 -5.095 1.00 94.69 117 ASN A N 1
ATOM 964 C CA . ASN A 1 117 ? 2.573 4.304 -4.013 1.00 94.69 117 ASN A CA 1
ATOM 965 C C . ASN A 1 117 ? 3.927 3.602 -4.139 1.00 94.69 117 ASN A C 1
ATOM 967 O O . ASN A 1 117 ? 4.956 4.262 -4.033 1.00 94.69 117 ASN A O 1
ATOM 971 N N . LEU A 1 118 ? 3.944 2.301 -4.425 1.00 95.12 118 LEU A N 1
ATOM 972 C CA . LEU A 1 118 ? 5.182 1.551 -4.607 1.00 95.12 118 LEU A CA 1
ATOM 973 C C . LEU A 1 118 ? 5.967 2.064 -5.815 1.00 95.12 118 LEU A C 1
ATOM 975 O O . LEU A 1 118 ? 7.153 2.347 -5.673 1.00 95.12 118 LEU A O 1
ATOM 979 N N . LEU A 1 119 ? 5.316 2.289 -6.960 1.00 95.56 119 LEU A N 1
ATOM 980 C CA . LEU A 1 119 ? 5.949 2.904 -8.132 1.00 95.56 119 LEU A CA 1
ATOM 981 C C . LEU A 1 119 ? 6.610 4.241 -7.776 1.00 95.56 119 LEU A C 1
ATOM 983 O O . LEU A 1 119 ? 7.751 4.495 -8.162 1.00 95.56 119 LEU A O 1
ATOM 987 N N . ARG A 1 120 ? 5.931 5.073 -6.980 1.00 93.75 120 ARG A N 1
ATOM 988 C CA . ARG A 1 120 ? 6.482 6.337 -6.486 1.00 93.75 120 ARG A CA 1
ATOM 989 C C . ARG A 1 120 ? 7.689 6.135 -5.574 1.00 93.75 120 ARG A C 1
ATOM 991 O O . ARG A 1 120 ? 8.713 6.784 -5.780 1.00 93.75 120 ARG A O 1
ATOM 998 N N . TRP A 1 121 ? 7.575 5.275 -4.569 1.00 92.88 121 TRP A N 1
ATOM 999 C CA . TRP A 1 121 ? 8.615 5.077 -3.558 1.00 92.88 121 TRP A CA 1
ATOM 1000 C C . TRP A 1 121 ? 9.874 4.444 -4.155 1.00 92.88 121 TRP A C 1
ATOM 1002 O O . TRP A 1 121 ? 10.970 4.969 -3.969 1.00 92.88 121 TRP A O 1
ATOM 1012 N N . TYR A 1 122 ? 9.720 3.382 -4.95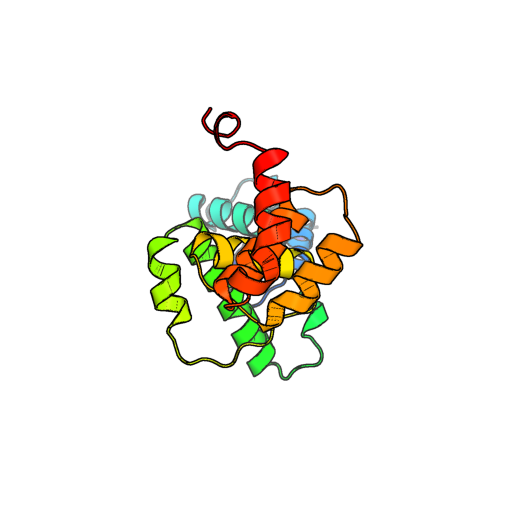0 1.00 92.75 122 TYR A N 1
ATOM 1013 C CA . TYR A 1 122 ? 10.834 2.720 -5.631 1.00 92.75 122 TYR A CA 1
ATOM 1014 C C . TYR A 1 122 ? 11.519 3.652 -6.634 1.00 92.75 122 TYR A C 1
ATOM 1016 O O . TYR A 1 122 ? 12.748 3.755 -6.626 1.00 92.75 122 TYR A O 1
ATOM 1024 N N . SER A 1 123 ? 10.756 4.401 -7.440 1.00 92.38 123 SER A N 1
ATOM 1025 C CA . SER A 1 123 ? 11.344 5.352 -8.393 1.00 92.38 123 SER A CA 1
ATOM 1026 C C . SER A 1 123 ? 12.091 6.488 -7.700 1.00 92.38 123 SER A C 1
ATOM 1028 O O . SER A 1 123 ? 13.176 6.865 -8.140 1.00 92.38 123 SER A O 1
ATOM 1030 N N . ALA A 1 124 ? 11.571 7.010 -6.588 1.00 89.75 124 ALA A N 1
ATOM 1031 C CA . ALA A 1 124 ? 12.259 8.047 -5.827 1.00 89.75 124 ALA A CA 1
ATOM 1032 C C . ALA A 1 124 ? 13.578 7.553 -5.209 1.00 89.75 124 ALA A C 1
ATOM 1034 O O . ALA A 1 124 ? 14.550 8.307 -5.146 1.00 89.75 124 ALA A O 1
ATOM 1035 N N . SER A 1 125 ? 13.644 6.277 -4.828 1.00 88.56 125 SER A N 1
ATOM 1036 C CA . SER A 1 125 ? 14.880 5.628 -4.384 1.00 88.56 125 SER A CA 1
ATOM 1037 C C . SER A 1 125 ? 15.744 5.083 -5.527 1.00 88.56 125 SER A C 1
ATOM 1039 O O . SER A 1 125 ? 16.779 4.475 -5.263 1.00 88.56 125 SER A O 1
ATOM 1041 N N . ARG A 1 126 ? 15.360 5.326 -6.789 1.00 91.19 126 ARG A N 1
ATOM 1042 C CA . ARG A 1 126 ? 16.058 4.866 -8.002 1.00 91.19 126 ARG A CA 1
ATOM 1043 C C . ARG A 1 126 ? 16.245 3.349 -8.061 1.00 91.19 126 ARG A C 1
ATOM 1045 O O . ARG A 1 126 ? 17.268 2.861 -8.535 1.00 91.19 126 ARG A O 1
ATOM 1052 N N . MET A 1 127 ? 15.262 2.617 -7.551 1.00 91.00 127 MET A N 1
ATOM 1053 C CA . MET A 1 127 ? 15.236 1.161 -7.554 1.00 91.00 127 MET A CA 1
ATOM 1054 C C . MET A 1 127 ? 14.166 0.661 -8.519 1.00 91.00 127 MET A C 1
ATOM 1056 O O . MET A 1 127 ? 13.055 1.192 -8.562 1.00 91.00 127 MET A O 1
ATOM 1060 N N . GLY A 1 128 ? 14.524 -0.361 -9.293 1.00 91.94 128 GLY A N 1
ATOM 1061 C CA . GLY A 1 128 ? 13.604 -1.075 -10.167 1.00 91.94 128 GLY A CA 1
ATOM 1062 C C . GLY A 1 128 ? 12.927 -2.209 -9.410 1.00 91.94 128 GLY A C 1
ATOM 1063 O O . GLY A 1 128 ? 13.592 -2.938 -8.673 1.00 91.94 128 GLY A O 1
ATOM 1064 N N . ILE A 1 129 ? 11.621 -2.364 -9.604 1.00 92.25 129 ILE A N 1
ATOM 1065 C CA . ILE A 1 129 ? 10.852 -3.523 -9.150 1.00 92.25 129 ILE A CA 1
ATOM 1066 C C . ILE A 1 129 ? 10.128 -4.141 -10.358 1.00 92.25 129 ILE A C 1
ATOM 1068 O O . ILE A 1 129 ? 9.073 -3.646 -10.765 1.00 92.25 129 ILE A O 1
ATOM 1072 N N . PRO A 1 130 ? 10.690 -5.210 -10.957 1.00 92.62 130 PRO A N 1
ATOM 1073 C CA . PRO A 1 130 ? 10.138 -5.828 -12.162 1.00 92.62 130 PRO A CA 1
ATOM 1074 C C . PRO A 1 130 ? 8.671 -6.245 -12.015 1.00 92.62 130 PRO A C 1
ATOM 1076 O O . PRO A 1 130 ? 7.892 -6.066 -12.947 1.00 92.62 130 PRO A O 1
ATOM 1079 N N . ASP A 1 131 ? 8.277 -6.709 -10.825 1.00 91.94 131 ASP A N 1
ATOM 1080 C CA . ASP A 1 131 ? 6.909 -7.133 -10.505 1.00 91.94 131 ASP A CA 1
ATOM 1081 C C . ASP A 1 131 ? 5.863 -6.011 -10.636 1.00 91.94 131 ASP A C 1
ATOM 1083 O O . ASP A 1 131 ? 4.670 -6.297 -10.716 1.00 91.94 131 ASP A O 1
ATOM 1087 N N . LEU A 1 132 ? 6.277 -4.735 -10.680 1.00 91.94 132 LEU A N 1
ATOM 1088 C CA . LEU A 1 132 ? 5.363 -3.609 -10.902 1.00 91.94 132 LEU A CA 1
ATOM 1089 C C . LEU A 1 132 ? 5.321 -3.087 -12.338 1.00 91.94 132 LEU A C 1
ATOM 1091 O O . LEU A 1 132 ? 4.521 -2.191 -12.615 1.00 91.94 132 LEU A O 1
ATOM 1095 N N . LEU A 1 133 ? 6.134 -3.611 -13.259 1.00 94.75 133 LE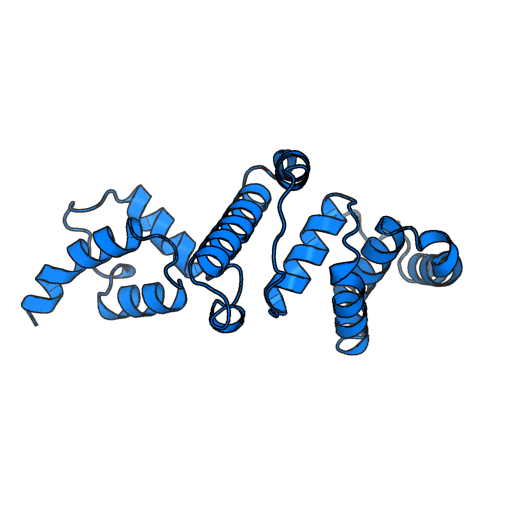U A N 1
ATOM 1096 C CA . LEU A 1 133 ? 6.165 -3.106 -14.636 1.00 94.75 133 LEU A CA 1
ATOM 1097 C C . LEU A 1 133 ? 4.829 -3.304 -15.351 1.00 94.75 133 LEU A C 1
ATOM 1099 O O . LEU A 1 133 ? 4.362 -2.391 -16.031 1.00 94.75 133 LEU A O 1
ATOM 1103 N N . ASP A 1 134 ? 4.180 -4.449 -15.151 1.00 94.25 134 ASP A N 1
ATOM 1104 C CA . ASP A 1 134 ? 2.876 -4.719 -15.761 1.00 94.25 134 ASP A CA 1
ATOM 1105 C C . ASP A 1 134 ? 1.788 -3.800 -15.192 1.00 94.25 134 ASP A C 1
ATOM 1107 O O . ASP A 1 134 ? 0.950 -3.292 -15.942 1.00 94.25 134 ASP A O 1
ATOM 1111 N N . TYR A 1 135 ? 1.852 -3.474 -13.896 1.00 94.38 135 TYR A N 1
ATOM 1112 C CA . TYR A 1 135 ? 0.964 -2.478 -13.293 1.00 94.38 135 TYR A CA 1
ATOM 1113 C C . TYR A 1 135 ? 1.246 -1.061 -13.805 1.00 94.38 135 TYR A C 1
ATOM 1115 O O . TYR A 1 135 ? 0.305 -0.304 -14.041 1.00 94.38 135 TYR A O 1
ATOM 1123 N N . ALA A 1 136 ? 2.513 -0.693 -14.009 1.00 95.94 136 ALA A N 1
ATOM 1124 C CA . ALA A 1 136 ? 2.881 0.614 -14.548 1.00 95.94 136 ALA A CA 1
ATOM 1125 C C . ALA A 1 136 ? 2.375 0.796 -15.986 1.00 95.94 136 ALA A C 1
ATOM 1127 O O . ALA A 1 136 ? 1.777 1.826 -16.296 1.00 95.94 136 ALA A O 1
ATOM 1128 N N . ARG A 1 137 ? 2.541 -0.227 -16.835 1.00 95.06 137 ARG A N 1
ATOM 1129 C CA . ARG A 1 137 ? 2.005 -0.254 -18.205 1.00 95.06 137 ARG A CA 1
ATOM 1130 C C . ARG A 1 137 ? 0.481 -0.176 -18.201 1.00 95.06 137 ARG A C 1
ATOM 1132 O O . ARG A 1 137 ? -0.084 0.687 -18.862 1.00 95.06 137 ARG A O 1
ATOM 1139 N N . SER A 1 138 ? -0.176 -0.990 -17.374 1.00 95.25 138 SER A N 1
ATOM 1140 C CA . SER A 1 138 ? -1.639 -0.975 -17.241 1.00 95.25 138 SER A CA 1
ATOM 1141 C C . SER A 1 138 ? -2.161 0.392 -16.785 1.00 95.25 138 SER A C 1
ATOM 1143 O O . SER A 1 138 ? -3.171 0.877 -17.291 1.00 95.25 138 SER A O 1
ATOM 1145 N N . TRP A 1 139 ? -1.467 1.056 -15.854 1.00 95.75 139 TRP A N 1
ATOM 1146 C CA . TRP A 1 139 ? -1.826 2.408 -15.422 1.00 95.75 139 TRP A CA 1
ATOM 1147 C C . TRP A 1 139 ? -1.626 3.433 -16.542 1.00 95.75 139 TRP A C 1
ATOM 1149 O O . TRP A 1 139 ? -2.498 4.277 -16.748 1.00 95.75 139 TRP A O 1
ATOM 1159 N N . ARG A 1 140 ? -0.530 3.338 -17.305 1.00 94.25 140 ARG A N 1
ATOM 1160 C CA . ARG A 1 140 ? -0.286 4.201 -18.466 1.00 94.25 140 ARG A CA 1
ATOM 1161 C C . ARG A 1 140 ? -1.368 4.055 -19.533 1.00 94.25 140 ARG A C 1
ATOM 1163 O O . ARG A 1 140 ? -1.808 5.060 -20.082 1.00 94.25 140 ARG A O 1
ATOM 1170 N N . GLU A 1 141 ? -1.778 2.827 -19.823 1.00 95.31 141 GLU A N 1
ATOM 1171 C CA . GLU A 1 141 ? -2.825 2.524 -20.802 1.00 95.31 141 GLU A CA 1
ATOM 1172 C C . GLU A 1 141 ? -4.198 3.026 -20.346 1.00 95.31 141 GLU A C 1
ATOM 1174 O O . GLU A 1 141 ? -4.946 3.588 -21.146 1.00 95.31 141 GLU A O 1
ATOM 1179 N N . ALA A 1 142 ? -4.521 2.860 -19.061 1.00 95.69 142 ALA A N 1
ATOM 1180 C CA . ALA A 1 142 ? -5.780 3.324 -18.489 1.00 95.69 142 ALA A CA 1
ATOM 1181 C C . ALA A 1 142 ? -5.861 4.858 -18.392 1.00 95.69 142 ALA A C 1
ATOM 1183 O O . ALA A 1 142 ? -6.944 5.428 -18.520 1.00 95.69 142 ALA A O 1
ATOM 1184 N N . GLU A 1 143 ? -4.730 5.528 -18.160 1.00 94.88 143 GLU A N 1
ATOM 1185 C CA . GLU A 1 143 ? -4.644 6.977 -17.960 1.00 94.88 143 GLU A CA 1
ATOM 1186 C C . GLU A 1 143 ? -3.553 7.604 -18.865 1.00 94.88 143 GLU A C 1
ATOM 1188 O O . GLU A 1 143 ? -2.518 8.075 -18.378 1.00 94.88 143 GLU A O 1
ATOM 1193 N N . PRO A 1 144 ? -3.764 7.657 -20.196 1.00 90.25 144 PRO A N 1
ATOM 1194 C CA . PRO A 1 144 ? -2.743 8.088 -21.160 1.00 90.25 144 PRO A CA 1
ATOM 1195 C C . PRO A 1 144 ? -2.374 9.575 -21.056 1.00 90.25 144 PRO A C 1
ATOM 1197 O O . PRO A 1 144 ? -1.268 9.968 -21.441 1.00 90.25 144 PRO A O 1
ATOM 1200 N N . ASP A 1 145 ? -3.247 10.400 -20.483 1.00 91.06 145 ASP A N 1
ATOM 1201 C CA . ASP A 1 145 ? -2.987 11.826 -20.251 1.00 91.06 145 ASP A CA 1
ATOM 1202 C C . ASP A 1 145 ? -2.360 12.095 -18.872 1.00 91.06 145 ASP A C 1
ATOM 1204 O O . ASP A 1 145 ? -1.974 13.223 -18.566 1.00 91.06 145 ASP A O 1
ATOM 1208 N N . ASN A 1 146 ? -2.222 11.068 -18.025 1.00 91.31 146 ASN A N 1
ATOM 1209 C CA . ASN A 1 146 ? -1.618 11.215 -16.709 1.00 91.31 146 ASN A CA 1
ATOM 1210 C C . ASN A 1 146 ? -0.082 11.240 -16.818 1.00 91.31 146 ASN A C 1
ATOM 1212 O O . ASN A 1 146 ? 0.565 10.240 -17.154 1.00 91.31 146 ASN A O 1
ATOM 1216 N N . GLU A 1 147 ? 0.509 12.401 -16.518 1.00 89.75 147 GLU A N 1
ATOM 1217 C CA . GLU A 1 147 ? 1.962 12.594 -16.530 1.00 89.75 147 GLU A CA 1
ATOM 1218 C C . GLU A 1 147 ? 2.689 11.704 -15.520 1.00 89.75 147 GLU A C 1
ATOM 1220 O O . GLU A 1 147 ? 3.773 11.208 -15.835 1.00 89.75 147 GLU A O 1
ATOM 1225 N N . ASP A 1 148 ? 2.101 11.464 -14.346 1.00 91.31 148 ASP A N 1
ATOM 1226 C CA . ASP A 1 148 ? 2.691 10.602 -13.321 1.00 91.31 148 ASP A CA 1
ATOM 1227 C C . ASP A 1 148 ? 2.747 9.154 -13.809 1.00 91.31 148 ASP A C 1
ATOM 1229 O O . ASP A 1 148 ? 3.781 8.503 -13.663 1.00 91.31 148 ASP A O 1
ATOM 1233 N N . ALA A 1 149 ? 1.683 8.669 -14.459 1.00 93.50 149 ALA A N 1
ATOM 1234 C CA . ALA A 1 149 ? 1.651 7.319 -15.019 1.00 93.50 149 ALA A CA 1
ATOM 1235 C C . ALA A 1 149 ? 2.783 7.110 -16.043 1.00 93.50 149 ALA A C 1
ATOM 1237 O O . ALA A 1 149 ? 3.527 6.134 -15.952 1.00 93.50 149 ALA A O 1
ATOM 1238 N N . ARG A 1 150 ? 2.986 8.075 -16.958 1.00 92.38 150 ARG A N 1
ATOM 1239 C CA . ARG A 1 150 ? 4.111 8.061 -17.919 1.00 92.38 150 ARG A CA 1
ATOM 1240 C C . ARG A 1 150 ? 5.460 8.090 -17.225 1.00 92.38 150 ARG A C 1
ATOM 1242 O O . ARG A 1 150 ? 6.354 7.319 -17.562 1.00 92.38 150 ARG A O 1
ATOM 1249 N N . TYR A 1 151 ? 5.614 9.011 -16.278 1.00 92.44 151 TYR A N 1
ATOM 1250 C CA . TYR A 1 151 ? 6.870 9.211 -15.579 1.00 92.44 151 TYR A CA 1
ATOM 1251 C C . TYR A 1 151 ? 7.291 7.947 -14.826 1.00 92.44 151 TYR A C 1
ATOM 1253 O O . TYR A 1 151 ? 8.428 7.499 -14.977 1.00 92.44 151 TYR A O 1
ATOM 1261 N N . TYR A 1 152 ? 6.388 7.358 -14.040 1.00 95.12 152 TYR A N 1
ATOM 1262 C CA . TYR A 1 152 ? 6.716 6.198 -13.220 1.00 95.12 152 TYR A CA 1
ATOM 1263 C C . TYR A 1 152 ? 6.919 4.926 -14.045 1.00 95.12 152 TYR A C 1
ATOM 1265 O O . TYR A 1 152 ? 7.796 4.141 -13.686 1.00 95.12 152 TYR A O 1
ATOM 1273 N N . GLU A 1 153 ? 6.201 4.742 -15.158 1.00 95.31 153 GLU A N 1
ATOM 1274 C CA . GLU A 1 153 ? 6.469 3.640 -16.090 1.00 95.31 153 GLU A CA 1
ATOM 1275 C C . GLU A 1 153 ? 7.888 3.737 -16.664 1.00 95.31 153 GLU A C 1
ATOM 1277 O O . GLU A 1 153 ? 8.675 2.796 -16.541 1.00 95.31 153 GLU A O 1
ATOM 1282 N N . TYR A 1 154 ? 8.259 4.890 -17.230 1.00 94.19 154 TYR A N 1
ATOM 1283 C CA . TYR A 1 154 ? 9.588 5.078 -17.814 1.00 94.19 154 TYR A CA 1
ATOM 1284 C C . TYR A 1 154 ? 10.694 4.975 -16.766 1.00 94.19 154 TYR A C 1
ATOM 12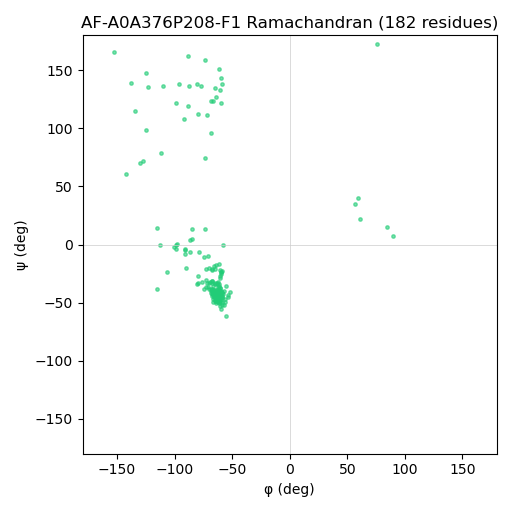86 O O . TYR A 1 154 ? 11.711 4.326 -17.011 1.00 94.19 154 TYR A O 1
ATOM 1294 N N . ALA A 1 155 ? 10.496 5.566 -15.585 1.00 93.69 155 ALA A N 1
ATOM 1295 C CA . ALA A 1 155 ? 11.452 5.473 -14.488 1.00 93.69 155 ALA A CA 1
ATOM 1296 C C . ALA A 1 155 ? 11.689 4.013 -14.077 1.00 93.69 155 ALA A C 1
ATOM 1298 O O . ALA A 1 155 ? 12.837 3.576 -14.026 1.00 93.69 155 ALA A O 1
ATOM 1299 N N . GLN A 1 156 ? 10.626 3.235 -13.852 1.00 95.81 156 GLN A N 1
ATOM 1300 C CA . GLN A 1 156 ? 10.763 1.833 -13.456 1.00 95.81 156 GLN A CA 1
ATOM 1301 C C . GLN A 1 156 ? 11.398 0.975 -14.543 1.00 95.81 156 GLN A C 1
ATOM 1303 O O . GLN A 1 156 ? 12.292 0.191 -14.234 1.00 95.81 156 GLN A O 1
ATOM 1308 N N . ARG A 1 157 ? 11.020 1.156 -15.811 1.00 95.31 157 ARG A N 1
ATOM 1309 C CA . ARG A 1 157 ? 11.657 0.459 -16.936 1.00 95.31 157 ARG A CA 1
ATOM 1310 C C . ARG A 1 157 ? 13.156 0.765 -17.009 1.00 95.31 157 ARG A C 1
ATOM 1312 O O . ARG A 1 157 ? 13.958 -0.159 -17.110 1.00 95.31 157 ARG A O 1
ATOM 1319 N N . VAL A 1 158 ? 13.562 2.030 -16.860 1.00 94.88 158 VAL A N 1
ATOM 1320 C CA . VAL A 1 158 ? 14.986 2.414 -16.785 1.00 94.88 158 VAL A CA 1
ATOM 1321 C C . VAL A 1 158 ? 15.683 1.738 -15.603 1.00 94.88 158 VAL A C 1
ATOM 1323 O O . VAL A 1 158 ? 16.749 1.152 -15.788 1.00 94.88 158 VAL A O 1
ATOM 1326 N N . TYR A 1 159 ? 15.095 1.774 -14.404 1.00 94.44 159 TYR A N 1
ATOM 1327 C CA . TYR A 1 159 ? 15.693 1.157 -13.214 1.00 94.44 159 TYR A CA 1
ATOM 1328 C C . TYR A 1 159 ? 15.695 -0.378 -13.253 1.00 94.44 159 TYR A C 1
ATOM 1330 O O . TYR A 1 159 ? 16.513 -0.996 -12.576 1.00 94.44 159 TYR A O 1
ATOM 1338 N N . CYS A 1 160 ? 14.849 -0.992 -14.082 1.00 95.06 160 CYS A N 1
ATOM 1339 C CA . CYS A 1 160 ? 14.874 -2.422 -14.394 1.00 95.06 160 CYS A CA 1
ATOM 1340 C C . CYS A 1 160 ? 15.826 -2.776 -15.554 1.00 95.06 160 CYS A C 1
ATOM 1342 O O . CYS A 1 160 ? 15.892 -3.933 -15.957 1.00 95.06 160 CYS A O 1
ATOM 1344 N N . GLY A 1 161 ? 16.579 -1.808 -16.090 1.00 93.19 161 GLY A N 1
ATOM 1345 C CA . GLY A 1 161 ? 17.579 -2.037 -17.136 1.00 93.19 161 GLY A CA 1
ATOM 1346 C C . GLY A 1 161 ? 1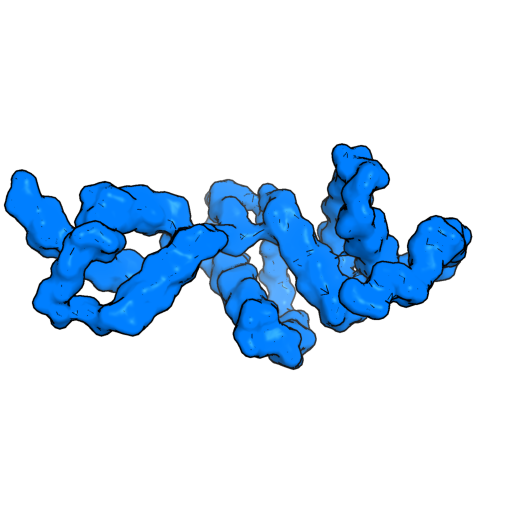7.063 -1.925 -18.574 1.00 93.19 161 GLY A C 1
ATOM 1347 O O . GLY A 1 161 ? 17.819 -2.179 -19.504 1.00 93.19 161 GLY A O 1
ATOM 1348 N N . GLU A 1 162 ? 15.821 -1.487 -18.796 1.00 93.00 162 GLU A N 1
ATOM 1349 C CA . GLU A 1 162 ? 15.233 -1.316 -20.136 1.00 93.00 162 GLU A CA 1
ATOM 1350 C C . GLU A 1 162 ? 15.571 0.047 -20.784 1.00 93.00 162 GLU A C 1
ATOM 1352 O O . GLU A 1 162 ? 14.960 0.437 -21.781 1.00 93.00 162 GLU A O 1
ATOM 1357 N N . GLY A 1 163 ? 16.539 0.794 -20.242 1.00 88.25 163 GLY A N 1
ATOM 1358 C CA . GLY A 1 163 ? 16.821 2.177 -20.650 1.00 88.25 163 GLY A CA 1
ATOM 1359 C C . GLY A 1 163 ? 17.214 2.352 -22.121 1.00 88.25 163 GLY A C 1
ATOM 1360 O O . GLY A 1 163 ? 16.785 3.315 -22.749 1.00 88.25 163 GLY A O 1
ATOM 1361 N N . GLU A 1 164 ? 17.973 1.416 -22.698 1.00 89.06 164 GLU A N 1
ATOM 1362 C CA . GLU A 1 164 ? 18.341 1.473 -24.123 1.00 89.06 164 GLU A CA 1
ATOM 1363 C C . GLU A 1 164 ? 17.122 1.316 -25.038 1.00 89.06 164 GLU A C 1
ATOM 1365 O O . GLU A 1 164 ? 16.996 2.029 -26.032 1.00 89.06 164 GLU A O 1
ATOM 1370 N N . SER A 1 165 ? 16.195 0.426 -24.668 1.00 90.62 165 SER A N 1
ATOM 1371 C CA . SER A 1 165 ? 14.961 0.196 -25.427 1.00 90.62 165 SER A CA 1
ATOM 1372 C C . SER A 1 165 ? 14.004 1.387 -25.393 1.00 90.62 165 SER A C 1
ATOM 1374 O O . SER A 1 165 ? 13.157 1.500 -26.268 1.00 90.62 165 SER A O 1
ATOM 1376 N N . LEU A 1 166 ? 14.161 2.261 -24.395 1.00 91.50 166 LEU A N 1
ATOM 1377 C CA . LEU A 1 166 ? 13.329 3.433 -24.136 1.00 91.50 166 LEU A CA 1
ATOM 1378 C C . LEU A 1 166 ? 13.909 4.741 -24.677 1.00 91.50 166 LEU A C 1
ATOM 1380 O O . LEU A 1 166 ? 13.345 5.811 -24.446 1.00 91.50 166 LEU A O 1
ATOM 1384 N N . LEU A 1 167 ? 15.077 4.701 -25.322 1.00 89.38 167 LEU A N 1
ATOM 1385 C CA . LEU A 1 167 ? 15.822 5.915 -25.642 1.00 89.38 167 LEU A CA 1
ATOM 1386 C C . LEU A 1 167 ? 15.016 6.875 -26.531 1.00 89.38 167 LEU A C 1
ATOM 1388 O O . LEU A 1 167 ? 15.043 8.084 -26.303 1.00 89.38 167 LEU A O 1
ATOM 1392 N N . ALA A 1 168 ? 14.290 6.346 -27.521 1.00 89.62 168 ALA A N 1
ATOM 1393 C CA . ALA A 1 168 ? 13.477 7.153 -28.427 1.00 89.62 168 ALA A CA 1
ATOM 1394 C C . ALA A 1 168 ? 12.338 7.856 -27.671 1.00 89.62 168 ALA A C 1
ATOM 1396 O O . ALA A 1 168 ? 12.194 9.076 -27.758 1.00 89.62 168 ALA A O 1
ATOM 1397 N N . GLU A 1 169 ? 11.601 7.104 -26.859 1.00 90.00 169 GLU A N 1
ATOM 1398 C CA . GLU A 1 169 ? 10.487 7.583 -26.049 1.00 90.00 169 GLU A CA 1
ATOM 1399 C C . GLU A 1 169 ? 10.934 8.605 -24.998 1.00 90.00 169 GLU A C 1
ATOM 1401 O O . GLU A 1 169 ? 10.257 9.610 -24.775 1.00 90.00 169 GLU A O 1
ATOM 1406 N N . LEU A 1 170 ? 12.094 8.390 -24.372 1.00 87.12 170 LEU A N 1
ATOM 1407 C CA . LEU A 1 170 ? 12.696 9.330 -23.425 1.00 87.12 170 LEU A CA 1
ATOM 1408 C C . LEU A 1 170 ? 13.138 10.624 -24.116 1.00 87.12 170 LEU A C 1
ATOM 1410 O O . LEU A 1 170 ? 12.954 11.708 -23.558 1.00 87.12 170 LEU A O 1
ATOM 1414 N N . CYS A 1 171 ? 13.699 10.536 -25.326 1.00 86.94 171 CYS A N 1
ATOM 1415 C CA . CYS A 1 171 ? 14.042 11.712 -26.122 1.00 86.94 171 CYS A CA 1
ATOM 1416 C C . CYS A 1 171 ? 12.801 12.529 -26.492 1.00 86.94 171 CYS A C 1
ATOM 1418 O O . CYS A 1 171 ? 12.832 13.755 -26.377 1.00 86.94 171 CYS A O 1
ATOM 1420 N N . ASP A 1 172 ? 11.718 11.878 -26.912 1.00 87.44 172 ASP A N 1
ATOM 1421 C CA . ASP A 1 172 ? 10.463 12.556 -27.243 1.00 87.44 172 ASP A CA 1
ATOM 1422 C C . ASP A 1 172 ? 9.820 13.185 -26.006 1.00 87.44 172 ASP A C 1
ATOM 1424 O O . ASP A 1 172 ? 9.448 14.360 -26.033 1.00 87.44 172 ASP A O 1
ATOM 1428 N N . TYR A 1 173 ? 9.811 12.465 -24.883 1.00 83.44 173 TYR A N 1
ATOM 1429 C CA . TYR A 1 173 ? 9.344 12.991 -23.604 1.00 83.44 173 TYR A CA 1
ATOM 1430 C C . TYR A 1 173 ? 10.131 14.233 -23.160 1.00 83.44 173 TYR A C 1
ATOM 1432 O O . TYR A 1 173 ? 9.542 15.235 -22.753 1.00 83.44 173 TYR A O 1
ATOM 1440 N N . TRP A 1 174 ? 11.462 14.217 -23.284 1.00 80.00 174 TRP A N 1
ATOM 1441 C CA . TRP A 1 174 ? 12.299 15.364 -22.923 1.00 80.00 174 TRP A CA 1
ATOM 1442 C C . TRP A 1 174 ? 12.102 16.571 -23.853 1.00 80.00 174 TRP A C 1
ATOM 1444 O O . TRP A 1 174 ? 12.210 17.713 -23.407 1.00 80.00 174 TRP A O 1
ATOM 1454 N N . ARG A 1 175 ? 11.786 16.346 -25.136 1.00 83.56 175 ARG A N 1
ATOM 1455 C CA . ARG A 1 175 ? 11.437 17.425 -26.081 1.00 83.56 175 ARG A CA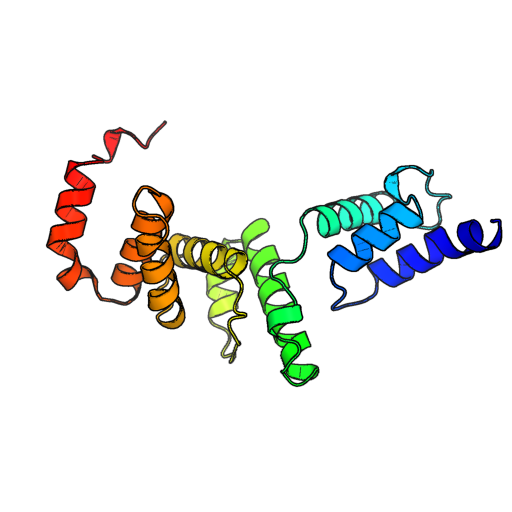 1
ATOM 1456 C C . ARG A 1 175 ? 10.115 18.094 -25.725 1.00 83.56 175 ARG A C 1
ATOM 1458 O O . ARG A 1 175 ? 10.000 19.308 -25.868 1.00 83.56 175 ARG A O 1
ATOM 1465 N N . GLU A 1 176 ? 9.135 17.311 -25.287 1.00 80.69 176 GLU A N 1
ATOM 1466 C CA . GLU A 1 176 ? 7.815 17.799 -24.886 1.00 80.69 176 GLU A CA 1
ATOM 1467 C C . GLU A 1 176 ? 7.874 18.538 -23.533 1.00 80.69 176 GLU A C 1
ATOM 1469 O O . GLU A 1 176 ? 7.247 19.585 -23.364 1.00 80.69 176 GLU A O 1
ATOM 1474 N N . TYR A 1 177 ? 8.716 18.061 -22.608 1.00 72.31 177 TYR A N 1
ATOM 1475 C CA . TYR A 1 177 ? 8.899 18.627 -21.266 1.00 72.31 177 TYR A CA 1
ATOM 1476 C C . TYR A 1 177 ? 10.372 18.925 -20.953 1.00 72.31 177 TYR A C 1
ATOM 1478 O O . TYR A 1 177 ? 10.987 18.249 -20.118 1.00 72.31 177 TYR A O 1
ATOM 1486 N N . PRO A 1 178 ? 10.960 19.967 -21.570 1.00 66.69 178 PRO A N 1
ATOM 1487 C CA . PRO A 1 178 ? 12.322 20.359 -21.262 1.00 66.69 178 PRO A CA 1
ATOM 1488 C C . PRO A 1 178 ? 12.421 20.750 -19.785 1.00 66.69 178 PRO A C 1
ATOM 1490 O O . PRO A 1 178 ? 11.603 21.501 -19.247 1.00 66.69 178 PRO A O 1
ATOM 1493 N N . SER A 1 179 ? 13.451 20.232 -19.122 1.00 60.16 179 SE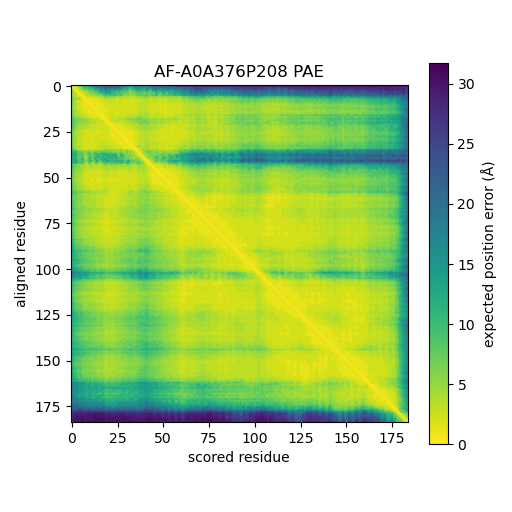R A N 1
ATOM 1494 C CA . SER A 1 179 ? 13.693 20.284 -17.671 1.00 60.16 179 SER A CA 1
ATOM 1495 C C . SER A 1 179 ? 13.770 21.692 -17.049 1.00 60.16 179 SER A C 1
ATOM 1497 O O . SER A 1 179 ? 13.907 21.822 -15.837 1.00 60.16 179 SER A O 1
ATOM 1499 N N . THR A 1 180 ? 13.627 22.757 -17.839 1.00 47.22 180 THR A N 1
ATOM 1500 C CA . THR A 1 180 ? 13.529 24.155 -17.396 1.00 47.22 180 THR A CA 1
ATOM 1501 C C . THR A 1 180 ? 12.150 24.571 -16.868 1.00 47.22 180 THR A C 1
ATOM 1503 O O . THR A 1 180 ? 12.037 25.672 -16.340 1.00 47.22 180 THR A O 1
ATOM 1506 N N . ARG A 1 181 ? 11.106 23.730 -16.947 1.00 45.62 181 ARG A N 1
ATOM 1507 C CA . ARG A 1 181 ? 9.769 24.039 -16.381 1.00 45.62 181 ARG A CA 1
ATOM 1508 C C . ARG A 1 181 ? 9.443 23.392 -15.027 1.00 45.62 181 ARG A C 1
ATOM 1510 O O . ARG A 1 181 ? 8.371 23.657 -14.502 1.00 45.62 181 ARG A O 1
ATOM 1517 N N . ARG A 1 182 ? 10.329 22.568 -14.452 1.00 41.56 182 ARG A N 1
ATOM 1518 C CA . ARG A 1 182 ? 10.100 21.881 -13.155 1.00 41.56 182 ARG A CA 1
ATOM 1519 C C . ARG A 1 182 ? 11.050 22.313 -12.022 1.00 41.56 182 ARG A C 1
ATOM 1521 O O . ARG A 1 182 ? 11.109 21.651 -10.994 1.00 41.56 182 ARG A O 1
ATOM 1528 N N . MET A 1 183 ? 11.774 23.422 -12.186 1.00 30.14 183 MET A N 1
ATOM 1529 C CA . MET A 1 183 ? 12.444 24.122 -11.080 1.00 30.14 183 MET A CA 1
ATOM 1530 C C . MET A 1 183 ? 11.758 25.470 -10.858 1.00 30.14 183 MET A C 1
ATOM 1532 O O . MET A 1 183 ? 12.246 26.475 -11.367 1.00 30.14 183 MET A O 1
ATOM 1536 N N . LEU A 1 184 ? 10.604 25.455 -10.186 1.00 31.77 184 LEU A N 1
ATOM 1537 C CA . LEU A 1 184 ? 10.051 26.498 -9.307 1.00 31.77 184 LEU A CA 1
ATOM 1538 C C . LEU A 1 184 ? 8.727 25.996 -8.722 1.00 31.77 184 LEU A C 1
ATOM 1540 O O . LEU A 1 184 ? 7.869 25.561 -9.521 1.00 31.77 184 LEU A O 1
#